Protein AF-A0AAW8WII5-F1 (afdb_monomer_lite)

Structure (mmCIF, N/CA/C/O backbone):
data_AF-A0AAW8WII5-F1
#
_entry.id   AF-A0AAW8WII5-F1
#
loop_
_atom_site.group_PDB
_atom_site.id
_atom_site.type_symbol
_atom_site.label_atom_id
_atom_site.label_alt_id
_atom_site.label_comp_id
_atom_site.label_asym_id
_atom_site.label_entity_id
_atom_site.label_seq_id
_atom_site.pdbx_PDB_ins_code
_atom_site.Cartn_x
_atom_site.Cartn_y
_atom_site.Cartn_z
_atom_site.occupancy
_atom_site.B_iso_or_equiv
_atom_site.auth_seq_id
_atom_site.auth_comp_id
_atom_site.auth_asym_id
_atom_site.auth_atom_id
_atom_site.pdbx_PDB_model_num
ATOM 1 N N . MET A 1 1 ? 14.719 -22.347 -4.354 1.00 48.19 1 MET A N 1
ATOM 2 C CA . MET A 1 1 ? 13.285 -22.643 -4.121 1.00 48.19 1 MET A CA 1
ATOM 3 C C . MET A 1 1 ? 12.429 -22.361 -5.351 1.00 48.19 1 MET A C 1
ATOM 5 O O . MET A 1 1 ? 11.847 -23.306 -5.859 1.00 48.19 1 MET A O 1
ATOM 9 N N . ALA A 1 2 ? 12.403 -21.138 -5.900 1.00 42.69 2 ALA A N 1
ATOM 10 C CA . ALA A 1 2 ? 11.684 -20.849 -7.155 1.00 42.69 2 ALA A CA 1
ATOM 11 C C . ALA A 1 2 ? 12.138 -21.742 -8.331 1.00 42.69 2 ALA A C 1
ATOM 13 O O . ALA A 1 2 ? 11.317 -22.295 -9.052 1.00 42.69 2 ALA A O 1
ATOM 14 N N . THR A 1 3 ? 13.443 -21.993 -8.437 1.00 47.06 3 THR A N 1
ATOM 15 C CA . THR A 1 3 ? 14.037 -22.915 -9.419 1.00 47.06 3 THR A CA 1
ATOM 16 C C . THR A 1 3 ? 13.581 -24.369 -9.256 1.00 47.06 3 THR A C 1
ATOM 18 O O . THR A 1 3 ? 13.428 -25.072 -10.246 1.00 47.06 3 THR A O 1
ATOM 21 N N . LEU A 1 4 ? 13.301 -24.818 -8.026 1.00 52.53 4 LEU A N 1
ATOM 22 C CA . LEU A 1 4 ? 12.811 -26.172 -7.745 1.00 52.53 4 LEU A CA 1
ATOM 23 C C . LEU A 1 4 ? 11.346 -26.332 -8.176 1.00 52.53 4 LEU A C 1
ATOM 25 O O . LEU A 1 4 ? 10.985 -27.356 -8.743 1.00 52.53 4 LEU A O 1
ATOM 29 N N . LEU A 1 5 ? 10.516 -25.305 -7.966 1.00 57.72 5 LEU A N 1
ATOM 30 C CA . LEU A 1 5 ? 9.130 -25.283 -8.446 1.00 57.72 5 LEU A CA 1
ATOM 31 C C . LEU A 1 5 ? 9.061 -25.238 -9.979 1.00 57.72 5 LEU A C 1
ATOM 33 O O . LEU A 1 5 ? 8.246 -25.935 -10.581 1.00 57.72 5 LEU A O 1
ATOM 37 N N . VAL A 1 6 ? 9.954 -24.476 -10.617 1.00 60.38 6 VAL A N 1
ATOM 38 C CA . VAL A 1 6 ? 10.092 -24.448 -12.082 1.00 60.38 6 VAL A CA 1
ATOM 39 C C . VAL A 1 6 ? 10.564 -25.803 -12.617 1.00 60.38 6 VAL A C 1
ATOM 41 O O . VAL A 1 6 ? 10.016 -26.287 -13.604 1.00 60.38 6 VAL A O 1
ATOM 44 N N . PHE A 1 7 ? 11.498 -26.464 -11.932 1.00 60.91 7 PHE A N 1
ATOM 45 C CA . PHE A 1 7 ? 11.952 -27.808 -12.288 1.00 60.91 7 PHE A CA 1
ATOM 46 C C . PHE A 1 7 ? 10.833 -28.856 -12.149 1.00 60.91 7 PHE A C 1
ATOM 48 O O . PHE A 1 7 ? 10.597 -29.628 -13.075 1.00 60.91 7 PHE A O 1
ATOM 55 N N . LEU A 1 8 ? 10.069 -28.829 -11.048 1.00 56.34 8 LEU A N 1
ATOM 56 C CA . LEU A 1 8 ? 8.905 -29.706 -10.835 1.00 56.34 8 LEU A CA 1
ATOM 57 C C . LEU A 1 8 ? 7.805 -29.486 -11.889 1.00 56.34 8 LEU A C 1
ATOM 59 O O . LEU A 1 8 ? 7.204 -30.447 -12.369 1.00 56.34 8 LEU A O 1
ATOM 63 N N . ARG A 1 9 ? 7.582 -28.233 -12.307 1.00 61.31 9 ARG A N 1
ATOM 64 C CA . ARG A 1 9 ? 6.706 -27.885 -13.438 1.00 61.31 9 ARG A CA 1
ATOM 65 C C . ARG A 1 9 ? 7.199 -28.518 -14.744 1.00 61.31 9 ARG A C 1
ATOM 67 O O . ARG A 1 9 ? 6.394 -29.068 -15.491 1.00 61.31 9 ARG A O 1
ATOM 74 N N . GLN A 1 10 ? 8.496 -28.423 -15.033 1.00 59.28 10 GLN A N 1
ATOM 75 C CA . GLN A 1 10 ? 9.089 -28.887 -16.293 1.00 59.28 10 GLN A CA 1
ATOM 76 C C . GLN A 1 10 ? 9.097 -30.417 -16.400 1.00 59.28 10 GLN A C 1
ATOM 78 O O . GLN A 1 10 ? 8.834 -30.961 -17.474 1.00 59.28 10 GLN A O 1
ATOM 83 N N . GLU A 1 11 ? 9.311 -31.100 -15.277 1.00 58.44 11 GLU A N 1
ATOM 84 C CA . GLU A 1 11 ? 9.277 -32.561 -15.201 1.00 58.44 11 GLU A CA 1
ATOM 85 C C . GLU A 1 11 ? 7.845 -33.109 -15.294 1.00 58.44 11 GLU A C 1
ATOM 87 O O . GLU A 1 11 ? 7.610 -34.116 -15.960 1.00 58.44 11 GLU A O 1
ATOM 92 N N . SER A 1 12 ? 6.863 -32.388 -14.736 1.00 55.03 12 SER A N 1
ATOM 93 C CA . SER A 1 12 ? 5.435 -32.676 -14.933 1.00 55.03 12 SER A CA 1
ATOM 94 C C . SER A 1 12 ? 5.018 -32.537 -16.406 1.00 55.03 12 SER A C 1
ATOM 96 O O . SER A 1 12 ? 4.333 -33.406 -16.939 1.00 55.03 12 SER A O 1
ATOM 98 N N . PHE A 1 13 ? 5.515 -31.509 -17.109 1.00 53.28 13 PHE A N 1
ATOM 99 C CA . PHE A 1 13 ? 5.221 -31.270 -18.533 1.00 53.28 13 PHE A CA 1
ATOM 100 C C . PHE A 1 13 ? 5.877 -32.294 -19.482 1.00 53.28 13 PHE A C 1
ATOM 102 O O . PHE A 1 13 ? 5.379 -32.532 -20.579 1.00 53.28 13 PHE A O 1
ATOM 109 N N . ARG A 1 14 ? 6.999 -32.903 -19.071 1.00 56.38 14 ARG A N 1
ATOM 110 C CA . ARG A 1 14 ? 7.708 -33.965 -19.816 1.00 56.38 14 ARG A CA 1
ATOM 111 C C . ARG A 1 14 ? 7.223 -35.379 -19.495 1.00 56.38 14 ARG A C 1
ATOM 113 O O . ARG A 1 14 ? 7.649 -36.331 -20.155 1.00 56.38 14 ARG A O 1
ATOM 120 N N . SER A 1 15 ? 6.382 -35.537 -18.480 1.00 49.53 15 SER A N 1
ATOM 121 C CA . SER A 1 15 ? 5.953 -36.842 -17.998 1.00 49.53 15 SER A CA 1
ATOM 122 C C . SER A 1 15 ? 4.950 -37.491 -18.955 1.00 49.53 15 SER A C 1
ATOM 124 O O . SER A 1 15 ? 3.934 -36.902 -19.312 1.00 49.53 15 SER A O 1
ATOM 126 N N . LYS A 1 16 ? 5.213 -38.746 -19.347 1.00 48.69 16 LYS A N 1
ATOM 127 C CA . LYS A 1 16 ? 4.350 -39.559 -20.231 1.00 48.69 16 LYS A CA 1
ATOM 128 C C . LYS A 1 16 ? 2.989 -39.922 -19.619 1.00 48.69 16 LYS A C 1
ATOM 130 O O . LYS A 1 16 ? 2.167 -40.530 -20.301 1.00 48.69 16 LYS A O 1
ATOM 135 N N . TYR A 1 17 ? 2.731 -39.553 -18.366 1.00 50.84 17 TYR A N 1
ATOM 136 C CA . TYR A 1 17 ? 1.409 -39.654 -17.760 1.00 50.84 17 TYR A CA 1
ATOM 137 C C . TYR A 1 17 ? 0.557 -38.465 -18.206 1.00 50.84 17 TYR A C 1
ATOM 139 O O . TYR A 1 17 ? 0.247 -37.569 -17.424 1.00 50.84 17 TYR A O 1
ATOM 147 N N . HIS A 1 18 ? 0.137 -38.478 -19.475 1.00 47.25 18 HIS A N 1
ATOM 148 C CA . HIS A 1 18 ? -1.118 -37.826 -19.815 1.00 47.25 18 HIS A CA 1
ATOM 149 C C . HIS A 1 18 ? -2.161 -38.434 -18.877 1.00 47.25 18 HIS A C 1
ATOM 151 O O . HIS A 1 18 ? -2.488 -39.616 -18.998 1.00 47.25 18 HIS A O 1
ATOM 157 N N . LEU A 1 19 ? -2.639 -37.648 -17.910 1.00 47.34 19 LEU A N 1
ATOM 158 C CA . LEU A 1 19 ? -3.883 -37.914 -17.199 1.00 47.34 19 LEU A CA 1
ATOM 159 C C . LEU A 1 19 ? -4.994 -37.880 -18.251 1.00 47.34 19 LEU A C 1
ATOM 161 O O . LEU A 1 19 ? -5.647 -36.872 -18.507 1.00 47.34 19 LEU A O 1
ATOM 165 N N . SER A 1 20 ? -5.106 -39.006 -18.944 1.00 51.06 20 SER A N 1
ATOM 166 C CA . SER A 1 20 ? -6.122 -39.330 -19.917 1.00 51.06 20 SER A CA 1
ATOM 167 C C . SER A 1 20 ? -7.424 -39.497 -19.148 1.00 51.06 20 SER A C 1
ATOM 169 O O . SER A 1 20 ? -7.682 -40.566 -18.606 1.00 51.06 20 SER A O 1
ATOM 171 N N . ALA A 1 21 ? -8.164 -38.397 -19.004 1.00 44.16 21 ALA A N 1
ATOM 172 C CA . ALA A 1 21 ? -9.624 -38.328 -18.921 1.00 44.16 21 ALA A CA 1
ATOM 173 C C . ALA A 1 21 ? -10.048 -36.913 -18.487 1.00 44.16 21 ALA A C 1
ATOM 175 O O . ALA A 1 21 ? -9.963 -36.557 -17.317 1.00 44.16 21 ALA A O 1
ATOM 176 N N . GLY A 1 22 ? -10.535 -36.111 -19.436 1.00 48.69 22 GLY A N 1
ATOM 177 C CA . GLY A 1 22 ? -11.602 -35.124 -19.204 1.00 48.69 22 GLY A CA 1
ATOM 178 C C . GLY A 1 22 ? -11.368 -33.938 -18.260 1.00 48.69 22 GLY A C 1
ATOM 179 O O . GLY A 1 22 ? -12.303 -33.170 -18.063 1.00 48.69 22 GLY A O 1
ATOM 180 N N . VAL A 1 23 ? -10.181 -33.747 -17.684 1.00 51.62 23 VAL A N 1
ATOM 181 C CA . VAL A 1 23 ? -9.922 -32.646 -16.746 1.00 51.62 23 VAL A CA 1
ATOM 182 C C . VAL A 1 23 ? -8.592 -31.984 -17.104 1.00 51.62 23 VAL A C 1
ATOM 184 O O . VAL A 1 23 ? -7.542 -32.335 -16.580 1.00 51.62 23 VAL A O 1
ATOM 187 N N . ALA A 1 24 ? -8.638 -30.978 -17.979 1.00 50.91 24 ALA A N 1
ATOM 188 C CA . ALA A 1 24 ? -7.518 -30.069 -18.266 1.00 50.91 24 ALA A CA 1
ATOM 189 C C . ALA A 1 24 ? -7.132 -29.164 -17.063 1.00 50.91 24 ALA A C 1
ATOM 191 O O . ALA A 1 24 ? -6.256 -28.313 -17.160 1.00 50.91 24 ALA A O 1
ATOM 192 N N . MET A 1 25 ? -7.759 -29.373 -15.901 1.00 54.00 25 MET A N 1
ATOM 193 C CA . MET A 1 25 ? -7.750 -28.472 -14.746 1.00 54.00 25 MET A CA 1
ATOM 194 C C . MET A 1 25 ? -6.546 -28.573 -13.772 1.00 54.00 25 MET A C 1
ATOM 196 O O . MET A 1 25 ? -6.370 -27.623 -13.013 1.00 54.00 25 MET A O 1
ATOM 200 N N . PRO A 1 26 ? -5.691 -29.625 -13.699 1.00 62.97 26 PRO A N 1
ATOM 201 C CA . PRO A 1 26 ? -4.627 -29.650 -12.681 1.00 62.97 26 PRO A CA 1
ATOM 202 C C . PRO A 1 26 ? -3.521 -28.625 -12.941 1.00 62.97 26 PRO A C 1
ATOM 204 O O . PRO A 1 26 ? -2.994 -28.013 -12.016 1.00 62.97 26 PRO A O 1
ATOM 207 N N . VAL A 1 27 ? -3.160 -28.436 -14.210 1.00 61.22 27 VAL A N 1
ATOM 208 C CA . VAL A 1 27 ? -2.021 -27.596 -14.590 1.00 61.22 27 VAL A CA 1
ATOM 209 C C . VAL A 1 27 ? -2.391 -26.117 -14.486 1.00 61.22 27 VAL A C 1
ATOM 211 O O . VAL A 1 27 ? -1.640 -25.346 -13.895 1.00 61.22 27 VAL A O 1
ATOM 214 N N . GLU A 1 28 ? -3.571 -25.727 -14.969 1.00 61.94 28 GLU A N 1
ATOM 215 C CA . GLU A 1 28 ? -4.079 -24.347 -14.905 1.00 61.94 28 GLU A CA 1
ATOM 216 C C . GLU A 1 28 ? -4.221 -23.845 -13.461 1.00 61.94 28 GLU A C 1
ATOM 218 O O . GLU A 1 28 ? -3.824 -22.721 -13.145 1.00 61.94 28 GLU A O 1
ATOM 223 N N . VAL A 1 29 ? -4.694 -24.708 -12.555 1.00 71.50 29 VAL A N 1
ATOM 224 C CA . VAL A 1 29 ? -4.785 -24.398 -11.121 1.00 71.50 29 VAL A CA 1
ATOM 225 C C . VAL A 1 29 ? -3.399 -24.174 -10.520 1.00 71.50 29 VAL A C 1
ATOM 227 O O . VAL A 1 29 ? -3.207 -23.223 -9.764 1.00 71.50 29 VAL A O 1
ATOM 230 N N . ILE A 1 30 ? -2.404 -24.986 -10.889 1.00 72.56 30 ILE A N 1
ATOM 231 C CA . ILE A 1 30 ? -1.017 -24.774 -10.450 1.00 72.56 30 ILE A CA 1
ATOM 232 C C . ILE A 1 30 ? -0.489 -23.428 -10.965 1.00 72.56 30 ILE A C 1
ATOM 234 O O . ILE A 1 30 ? 0.140 -22.700 -10.197 1.00 72.56 30 ILE A O 1
ATOM 238 N N . PHE A 1 31 ? -0.772 -23.048 -12.216 1.00 68.81 31 PHE A N 1
ATOM 239 C CA . PHE A 1 31 ? -0.371 -21.741 -12.757 1.00 68.81 31 PHE A CA 1
ATOM 240 C C . PHE A 1 31 ? -0.989 -20.569 -11.988 1.00 68.81 31 PHE A C 1
ATOM 242 O O . PHE A 1 31 ? -0.280 -19.611 -11.684 1.00 68.81 31 PHE A O 1
ATOM 249 N N . PHE A 1 32 ? -2.270 -20.661 -11.625 1.00 77.50 32 PHE A N 1
ATOM 250 C CA . PHE A 1 32 ? -2.947 -19.628 -10.839 1.00 77.50 32 PHE A CA 1
ATOM 251 C C . PHE A 1 32 ? -2.439 -19.561 -9.390 1.00 77.50 32 PHE A C 1
ATOM 253 O O . PHE A 1 32 ? -2.271 -18.476 -8.834 1.00 77.50 32 PHE A O 1
ATOM 260 N N . LEU A 1 33 ? -2.150 -20.712 -8.775 1.00 82.38 33 LEU A N 1
ATOM 261 C CA . LEU A 1 33 ? -1.685 -20.785 -7.387 1.00 82.38 33 LEU A CA 1
ATOM 262 C C . LEU A 1 33 ? -0.202 -20.439 -7.219 1.00 82.38 33 LEU A C 1
ATOM 264 O O . LEU A 1 33 ? 0.193 -19.988 -6.148 1.00 82.38 33 LEU A O 1
ATOM 268 N N . THR A 1 34 ? 0.624 -20.615 -8.252 1.00 83.88 34 THR A N 1
ATOM 269 C CA . THR A 1 34 ? 2.074 -20.350 -8.202 1.00 83.88 34 THR A CA 1
ATOM 270 C C . THR A 1 34 ? 2.429 -18.948 -7.679 1.00 83.88 34 THR A C 1
ATOM 272 O O . THR A 1 34 ? 3.212 -18.876 -6.729 1.00 83.88 34 THR A O 1
ATOM 275 N N . PRO A 1 35 ? 1.879 -17.832 -8.208 1.00 87.19 35 PRO A N 1
ATOM 276 C CA . PRO A 1 35 ? 2.170 -16.503 -7.662 1.00 87.19 35 PRO A CA 1
ATOM 277 C C . PRO A 1 35 ? 1.717 -16.365 -6.201 1.00 87.19 35 PRO A C 1
ATOM 279 O O . PRO A 1 35 ? 2.419 -15.769 -5.392 1.00 87.19 35 PRO A O 1
ATOM 282 N N . LEU A 1 36 ? 0.595 -16.978 -5.827 1.00 86.56 36 LEU A N 1
ATOM 283 C CA . LEU A 1 36 ? 0.059 -16.923 -4.466 1.00 86.56 36 LEU A CA 1
ATOM 284 C C . LEU A 1 36 ? 0.964 -17.665 -3.463 1.00 86.56 36 LEU A C 1
ATOM 286 O O . LEU A 1 36 ? 1.235 -17.174 -2.371 1.00 86.56 36 LEU A O 1
ATOM 290 N N . ILE A 1 37 ? 1.494 -18.824 -3.861 1.00 88.19 37 ILE A N 1
ATOM 291 C CA . ILE A 1 37 ? 2.445 -19.612 -3.063 1.00 88.19 37 ILE A CA 1
ATOM 292 C C . ILE A 1 37 ? 3.767 -18.855 -2.894 1.00 88.19 37 ILE A C 1
ATOM 294 O O . ILE A 1 37 ? 4.299 -18.786 -1.788 1.00 88.19 37 ILE A O 1
ATOM 298 N N . ILE A 1 38 ? 4.297 -18.275 -3.977 1.00 88.31 38 ILE A N 1
ATOM 299 C CA . ILE A 1 38 ? 5.543 -17.494 -3.933 1.00 88.31 38 ILE A CA 1
ATOM 300 C C . ILE A 1 38 ? 5.385 -16.284 -3.012 1.00 88.31 38 ILE A C 1
ATOM 302 O O . ILE A 1 38 ? 6.293 -16.000 -2.234 1.00 88.31 38 ILE A O 1
ATOM 306 N N . TYR A 1 39 ? 4.232 -15.615 -3.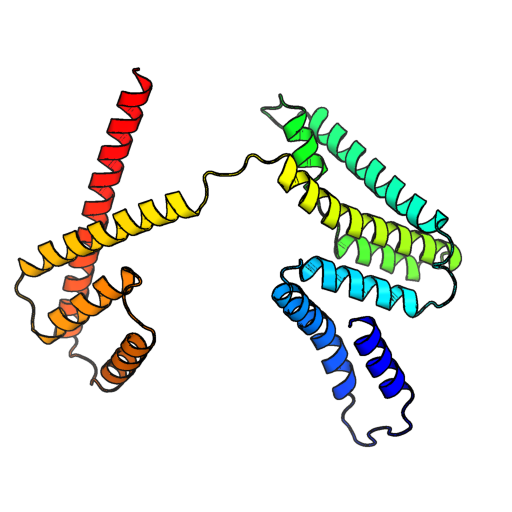068 1.00 88.62 39 TYR A N 1
ATOM 307 C CA . TYR A 1 39 ? 3.903 -14.504 -2.185 1.00 88.62 39 TYR A CA 1
ATOM 308 C C . TYR A 1 39 ? 3.968 -14.911 -0.708 1.00 88.62 39 TYR A C 1
ATOM 310 O O . TYR A 1 39 ? 4.742 -14.328 0.048 1.00 88.62 39 TYR A O 1
ATOM 318 N N . PHE A 1 40 ? 3.216 -15.944 -0.310 1.00 88.94 40 PHE A N 1
ATOM 319 C CA . PHE A 1 40 ? 3.155 -16.374 1.091 1.00 88.94 40 PHE A CA 1
ATOM 320 C C . PHE A 1 40 ? 4.504 -16.873 1.614 1.00 88.94 40 PHE A C 1
ATOM 322 O O . PHE A 1 40 ? 4.894 -16.540 2.729 1.00 88.94 40 PHE A O 1
ATOM 329 N N . LEU A 1 41 ? 5.252 -17.627 0.803 1.00 89.50 41 LEU A N 1
ATOM 330 C CA . LEU A 1 41 ? 6.589 -18.082 1.189 1.00 89.50 41 LEU A CA 1
ATOM 331 C C . LEU A 1 41 ? 7.568 -16.920 1.368 1.00 89.50 41 LEU A C 1
ATOM 333 O O . LEU A 1 41 ? 8.422 -16.980 2.247 1.00 89.50 41 LEU A O 1
ATOM 337 N N . ALA A 1 42 ? 7.468 -15.887 0.531 1.00 90.62 42 ALA A N 1
ATOM 338 C CA . ALA A 1 42 ? 8.302 -14.698 0.641 1.00 90.62 42 ALA A CA 1
ATOM 339 C C . ALA A 1 42 ? 7.968 -13.873 1.895 1.00 90.62 42 ALA A C 1
ATOM 341 O O . ALA A 1 42 ? 8.885 -13.380 2.550 1.00 90.62 42 ALA A O 1
ATOM 342 N N . GLU A 1 43 ? 6.690 -13.770 2.266 1.00 87.81 43 GLU A N 1
ATOM 343 C CA . GLU A 1 43 ? 6.292 -13.117 3.519 1.00 87.81 43 GLU A CA 1
ATOM 344 C C . GLU A 1 43 ? 6.781 -13.874 4.760 1.00 87.81 43 GLU A C 1
ATOM 346 O O . GLU A 1 43 ? 7.255 -13.238 5.700 1.00 87.81 43 GLU A O 1
ATOM 351 N N . GLU A 1 44 ? 6.746 -15.212 4.744 1.00 88.25 44 GLU A N 1
ATOM 352 C CA . GLU A 1 44 ? 7.235 -16.049 5.853 1.00 88.25 44 GLU A CA 1
ATOM 353 C C . GLU A 1 44 ? 8.738 -15.842 6.118 1.00 88.25 44 GLU A C 1
ATOM 355 O O . GLU A 1 44 ? 9.191 -15.877 7.258 1.00 88.25 44 GLU A O 1
ATOM 360 N N . ILE A 1 45 ? 9.523 -15.563 5.071 1.00 89.81 45 ILE A N 1
ATOM 361 C CA . ILE A 1 45 ? 10.952 -15.217 5.191 1.00 89.81 45 ILE A CA 1
ATOM 362 C C . ILE A 1 45 ? 11.198 -13.710 5.395 1.00 89.81 45 ILE A C 1
ATOM 364 O O . ILE A 1 45 ? 12.339 -13.260 5.282 1.00 89.81 45 ILE A O 1
ATOM 368 N N . HIS A 1 46 ? 10.153 -12.926 5.686 1.00 86.19 46 HIS A N 1
ATOM 369 C CA . HIS A 1 46 ? 10.194 -11.471 5.884 1.00 86.19 46 HIS A CA 1
ATOM 370 C C . HIS A 1 46 ? 10.739 -10.665 4.686 1.00 86.19 46 HIS A C 1
ATOM 372 O O . HIS A 1 46 ? 11.337 -9.600 4.855 1.00 86.19 46 HIS A O 1
ATOM 378 N N . VAL A 1 47 ? 10.516 -11.147 3.460 1.00 88.31 47 VAL A N 1
ATOM 379 C CA . VAL A 1 47 ? 10.852 -10.446 2.208 1.00 88.31 47 VAL A CA 1
ATOM 380 C C . VAL A 1 47 ? 9.564 -9.963 1.529 1.00 88.31 47 VAL A C 1
ATOM 382 O O . VAL A 1 47 ? 8.477 -10.480 1.768 1.00 88.31 47 VAL A O 1
ATOM 385 N N . SER A 1 48 ? 9.654 -8.951 0.661 1.00 83.56 48 SER A N 1
ATOM 386 C CA . SER A 1 48 ? 8.492 -8.469 -0.095 1.00 83.56 48 SER A CA 1
ATOM 387 C C . SER A 1 48 ? 7.937 -9.552 -1.032 1.00 83.56 48 SER A C 1
ATOM 389 O O . SER A 1 48 ? 8.534 -9.857 -2.070 1.00 83.56 48 SER A O 1
ATOM 391 N N . GLY A 1 49 ? 6.757 -10.088 -0.698 1.00 84.44 49 GLY A N 1
ATOM 392 C CA . GLY A 1 49 ? 6.056 -11.075 -1.521 1.00 84.44 49 GLY A CA 1
ATOM 393 C C . GLY A 1 49 ? 5.694 -10.562 -2.911 1.00 84.44 49 GLY A C 1
ATOM 394 O O . GLY A 1 49 ? 5.813 -11.297 -3.887 1.00 84.44 49 GLY A O 1
ATOM 395 N N . ILE A 1 50 ? 5.356 -9.277 -3.041 1.00 82.81 50 ILE A N 1
ATOM 396 C CA . ILE A 1 50 ? 5.042 -8.657 -4.338 1.00 82.81 50 ILE A CA 1
ATOM 397 C C . ILE A 1 50 ? 6.279 -8.655 -5.246 1.00 82.81 50 ILE A C 1
ATOM 399 O O . ILE A 1 50 ? 6.19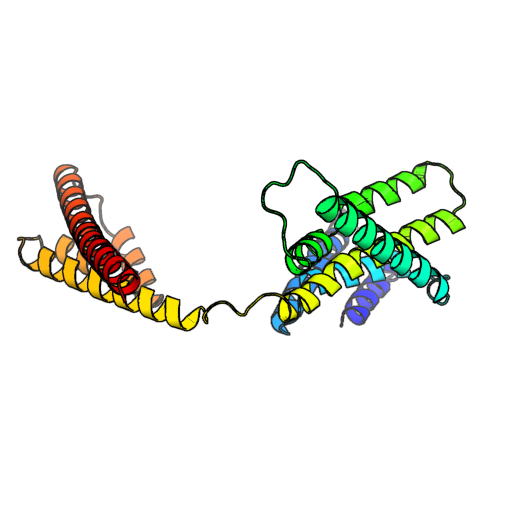2 -9.077 -6.399 1.00 82.81 50 ILE A O 1
ATOM 403 N N . ILE A 1 51 ? 7.445 -8.241 -4.731 1.00 81.81 51 ILE A N 1
ATOM 404 C CA . ILE A 1 51 ? 8.697 -8.247 -5.507 1.00 81.81 51 ILE A CA 1
ATOM 405 C C . ILE A 1 51 ? 9.081 -9.681 -5.880 1.00 81.81 51 ILE A C 1
ATOM 407 O O . ILE A 1 51 ? 9.485 -9.921 -7.016 1.00 81.81 51 ILE A O 1
ATOM 411 N N . ALA A 1 52 ? 8.910 -10.642 -4.967 1.00 85.38 52 ALA A N 1
ATOM 412 C CA . ALA A 1 52 ? 9.198 -12.049 -5.233 1.00 85.38 52 ALA A CA 1
ATOM 413 C C . ALA A 1 52 ? 8.322 -12.626 -6.358 1.00 85.38 52 ALA A C 1
ATOM 415 O O . ALA A 1 52 ? 8.839 -13.293 -7.255 1.00 85.38 52 ALA A O 1
ATOM 416 N N . VAL A 1 53 ? 7.017 -12.336 -6.349 1.00 85.50 53 VAL A N 1
ATOM 417 C CA . VAL A 1 53 ? 6.082 -12.772 -7.400 1.00 85.50 53 VAL A CA 1
ATOM 418 C C . VAL A 1 53 ? 6.411 -12.133 -8.739 1.00 85.50 53 VAL A C 1
ATOM 420 O O . VAL A 1 53 ? 6.470 -12.837 -9.746 1.00 85.50 53 VAL A O 1
ATOM 423 N N . VAL A 1 54 ? 6.654 -10.821 -8.756 1.00 79.25 54 VAL A N 1
ATOM 424 C CA . VAL A 1 54 ? 7.012 -10.100 -9.981 1.00 79.25 54 VAL A CA 1
ATOM 425 C C . VAL A 1 54 ? 8.326 -10.652 -10.531 1.00 79.25 54 VAL A C 1
ATOM 427 O O . VAL A 1 54 ? 8.357 -11.100 -11.670 1.00 79.25 54 VAL A O 1
ATOM 430 N N . ALA A 1 55 ? 9.382 -10.753 -9.721 1.00 79.81 55 ALA A N 1
ATOM 431 C CA . ALA A 1 55 ? 10.658 -11.328 -10.147 1.00 79.81 55 ALA A CA 1
ATOM 432 C C . ALA A 1 55 ? 10.507 -12.761 -10.688 1.00 79.81 55 ALA A C 1
ATOM 434 O O . ALA A 1 55 ? 11.055 -13.076 -11.743 1.00 79.81 55 ALA A O 1
ATOM 435 N N . ALA A 1 56 ? 9.731 -13.616 -10.018 1.00 82.38 56 ALA A N 1
ATOM 436 C CA . ALA A 1 56 ? 9.489 -14.982 -10.473 1.00 82.38 56 ALA A CA 1
ATOM 437 C C . ALA A 1 56 ? 8.704 -15.040 -11.792 1.00 82.38 56 ALA A C 1
ATOM 439 O O . ALA A 1 56 ? 9.079 -15.798 -12.685 1.00 82.38 56 ALA A O 1
ATOM 440 N N . GLY A 1 57 ? 7.652 -14.227 -11.940 1.00 76.12 57 GLY A N 1
ATOM 441 C CA . GLY A 1 57 ? 6.879 -14.130 -13.179 1.00 76.12 57 GLY A CA 1
ATOM 442 C C . GLY A 1 57 ? 7.727 -13.635 -14.351 1.00 76.12 57 GLY A C 1
ATOM 443 O O . GLY A 1 57 ? 7.597 -14.128 -15.468 1.00 76.12 57 GLY A O 1
ATOM 444 N N . LEU A 1 58 ? 8.651 -12.714 -14.093 1.00 69.81 58 LEU A N 1
ATOM 445 C CA . LEU A 1 58 ? 9.563 -12.179 -15.099 1.00 69.81 58 LEU A CA 1
ATOM 446 C C . LEU A 1 58 ? 10.626 -13.198 -15.518 1.00 69.81 58 LEU A C 1
ATOM 448 O O . LEU A 1 58 ? 10.798 -13.437 -16.710 1.00 69.81 58 LEU A O 1
ATOM 452 N N . ILE A 1 59 ? 11.291 -13.847 -14.556 1.00 71.38 59 ILE A N 1
ATOM 453 C CA . ILE A 1 59 ? 12.276 -14.908 -14.830 1.00 71.38 59 ILE A CA 1
ATOM 454 C C . ILE A 1 59 ? 11.629 -16.030 -15.644 1.00 71.38 59 ILE A C 1
ATOM 456 O O . ILE A 1 59 ? 12.208 -16.502 -16.615 1.00 71.38 59 ILE A O 1
ATOM 460 N N . HIS A 1 60 ? 10.402 -16.410 -15.291 1.00 66.94 60 HIS A N 1
ATOM 461 C CA . HIS A 1 60 ? 9.666 -17.479 -15.957 1.00 66.94 60 HIS A CA 1
ATOM 462 C C . HIS A 1 60 ? 9.280 -17.147 -17.403 1.00 66.94 60 HIS A C 1
ATOM 464 O O . HIS A 1 60 ? 9.438 -18.004 -18.275 1.00 66.94 60 HIS A O 1
ATOM 470 N N . ASN A 1 61 ? 8.841 -15.911 -17.671 1.00 62.97 61 ASN A N 1
ATOM 471 C CA . ASN A 1 61 ? 8.551 -15.458 -19.035 1.00 62.97 61 ASN A CA 1
ATOM 472 C C . ASN A 1 61 ? 9.813 -15.452 -19.908 1.00 62.97 61 ASN A C 1
ATOM 474 O O . ASN A 1 61 ? 9.752 -15.832 -21.073 1.00 62.97 61 ASN A O 1
ATOM 478 N N . VAL A 1 62 ? 10.964 -15.078 -19.344 1.00 59.22 62 VAL A N 1
ATOM 479 C CA . VAL A 1 62 ? 12.222 -15.023 -20.101 1.00 59.22 62 VAL A CA 1
ATOM 480 C C . VAL A 1 62 ? 12.878 -16.404 -20.252 1.00 59.22 62 VAL A C 1
ATOM 482 O O . VAL A 1 62 ? 13.500 -16.686 -21.272 1.00 59.22 62 VAL A O 1
ATOM 485 N N . GLU A 1 63 ? 12.714 -17.314 -19.290 1.00 55.97 63 GLU A N 1
ATOM 486 C CA . GLU A 1 63 ? 13.254 -18.682 -19.359 1.00 55.97 63 GLU A CA 1
ATOM 487 C C . GLU A 1 63 ? 12.547 -19.556 -20.414 1.00 55.97 63 GLU A C 1
ATOM 489 O O . GLU A 1 63 ? 13.131 -20.521 -20.918 1.00 55.97 63 GLU A O 1
ATOM 494 N N . PHE A 1 64 ? 11.324 -19.185 -20.815 1.00 54.06 64 PHE A N 1
ATOM 495 C CA . PHE A 1 64 ? 10.644 -19.770 -21.977 1.00 54.06 64 PHE A CA 1
ATOM 496 C C . PHE A 1 64 ? 11.354 -19.447 -23.309 1.00 54.06 64 PHE A C 1
ATOM 498 O O . PHE A 1 64 ? 11.210 -20.193 -24.276 1.00 54.06 64 PHE A O 1
ATOM 505 N N . GLU A 1 65 ? 12.207 -18.417 -23.336 1.00 54.09 65 GLU A N 1
ATOM 506 C CA . GLU A 1 65 ? 12.999 -17.985 -24.492 1.00 54.09 65 GLU A CA 1
ATOM 507 C C . GLU A 1 65 ? 14.502 -18.129 -24.214 1.00 54.09 65 GLU A C 1
ATOM 509 O O . GLU A 1 65 ? 15.247 -17.176 -23.987 1.00 54.09 65 GLU A O 1
ATOM 514 N N . ARG A 1 66 ? 14.956 -19.384 -24.220 1.00 52.72 66 ARG A N 1
ATOM 515 C CA . ARG A 1 66 ? 16.259 -19.880 -23.735 1.00 52.72 66 ARG A CA 1
ATOM 516 C C . ARG A 1 66 ? 17.573 -19.242 -24.245 1.00 52.72 66 ARG A C 1
ATOM 518 O O . ARG A 1 66 ? 18.625 -19.793 -23.932 1.00 52.72 66 ARG A O 1
ATOM 525 N N . SER A 1 67 ? 17.613 -18.127 -24.978 1.00 50.84 67 SER A N 1
ATOM 526 C CA . SER A 1 67 ? 18.850 -17.758 -25.704 1.00 50.84 67 SER A CA 1
ATOM 527 C C . SER A 1 67 ? 19.364 -16.316 -25.662 1.00 50.84 67 SER A C 1
ATOM 529 O O . SER A 1 67 ? 20.347 -16.058 -26.355 1.00 50.84 67 SER A O 1
ATOM 531 N N . ARG A 1 68 ? 18.822 -15.361 -24.886 1.00 53.00 68 ARG A N 1
ATOM 532 C CA . ARG A 1 68 ? 19.338 -13.963 -24.966 1.00 53.00 68 ARG A CA 1
ATOM 533 C C . ARG A 1 68 ? 19.647 -13.233 -23.653 1.00 53.00 68 ARG A C 1
ATOM 535 O O . ARG A 1 68 ? 20.169 -12.124 -23.715 1.00 53.00 68 ARG A O 1
ATOM 542 N N . LEU A 1 69 ? 19.452 -13.858 -22.488 1.00 50.97 69 LEU A N 1
ATOM 543 C CA . LEU A 1 69 ? 19.779 -13.257 -21.179 1.00 50.97 69 LEU A CA 1
ATOM 544 C C . LEU A 1 69 ? 21.276 -13.017 -20.921 1.00 50.97 69 LEU A C 1
ATOM 546 O O . LEU A 1 69 ? 21.623 -12.271 -20.010 1.00 50.97 69 LEU A O 1
ATOM 550 N N . THR A 1 70 ? 22.177 -13.605 -21.708 1.00 52.72 70 THR A N 1
ATOM 551 C CA . THR A 1 70 ? 23.627 -13.469 -21.490 1.00 52.72 70 THR A CA 1
ATOM 552 C C . THR A 1 70 ? 24.168 -12.084 -21.866 1.00 52.72 70 THR A C 1
ATOM 554 O O . THR A 1 70 ? 25.279 -11.728 -21.484 1.00 52.72 70 THR A O 1
ATOM 557 N N . ASN A 1 71 ? 23.394 -11.272 -22.593 1.00 60.88 71 ASN A N 1
ATOM 558 C CA . ASN A 1 71 ? 23.811 -9.928 -22.972 1.00 60.88 71 ASN A CA 1
ATOM 559 C C . ASN A 1 71 ? 23.398 -8.911 -21.904 1.00 60.88 71 ASN A C 1
ATOM 561 O O . ASN A 1 71 ? 22.291 -8.374 -21.936 1.00 60.88 71 ASN A O 1
ATOM 565 N N . ALA A 1 72 ? 24.333 -8.577 -21.008 1.00 65.19 72 ALA A N 1
ATOM 566 C CA . ALA A 1 72 ? 24.193 -7.486 -20.034 1.00 65.19 72 ALA A CA 1
ATOM 567 C C . ALA A 1 72 ? 23.750 -6.150 -20.679 1.00 65.19 72 ALA A C 1
ATOM 569 O O . ALA A 1 72 ? 23.080 -5.336 -20.045 1.00 65.19 72 ALA A O 1
ATOM 570 N N . PHE A 1 73 ? 24.051 -5.961 -21.969 1.00 67.06 73 PHE A N 1
ATOM 571 C CA . PHE A 1 73 ? 23.605 -4.829 -22.785 1.00 67.06 73 PHE A CA 1
ATOM 572 C C . PHE A 1 73 ? 22.081 -4.642 -22.852 1.00 67.06 73 PHE A C 1
ATOM 574 O O . PHE A 1 73 ? 21.615 -3.522 -23.043 1.00 67.06 73 PHE A O 1
ATOM 581 N N . ILE A 1 74 ? 21.282 -5.697 -22.686 1.00 70.62 74 ILE A N 1
ATOM 582 C CA . ILE A 1 74 ? 19.819 -5.585 -22.763 1.00 70.62 74 ILE A CA 1
ATOM 583 C C . ILE A 1 74 ? 19.272 -4.884 -21.507 1.00 70.62 74 ILE A C 1
ATOM 585 O O . ILE A 1 74 ? 18.424 -4.001 -21.613 1.00 70.62 74 ILE A O 1
ATOM 589 N N . PHE A 1 75 ? 19.836 -5.176 -20.331 1.00 78.81 75 PHE A N 1
ATOM 590 C CA . PHE A 1 75 ? 19.469 -4.507 -19.075 1.00 78.81 75 PHE A CA 1
ATOM 591 C C . PHE A 1 75 ? 19.852 -3.023 -19.063 1.00 78.81 75 PHE A C 1
ATOM 593 O O . PHE A 1 75 ? 19.166 -2.208 -18.447 1.00 78.81 75 PHE A O 1
ATOM 600 N N . TYR A 1 76 ? 20.915 -2.652 -19.782 1.00 86.19 76 TYR A N 1
ATOM 601 C CA . TYR A 1 76 ? 21.359 -1.263 -19.892 1.00 86.19 76 TYR A CA 1
ATOM 602 C C . TYR A 1 76 ? 20.274 -0.345 -20.478 1.00 86.19 76 TYR A C 1
ATOM 604 O O . TYR A 1 76 ? 20.039 0.742 -19.950 1.00 86.19 76 TYR A O 1
ATOM 612 N N . ASN A 1 77 ? 19.548 -0.805 -21.503 1.00 85.69 77 ASN A N 1
ATOM 613 C CA . ASN A 1 77 ? 18.449 -0.041 -22.101 1.00 85.69 77 ASN A CA 1
ATOM 614 C C . ASN A 1 77 ? 17.308 0.203 -21.101 1.00 85.69 77 ASN A C 1
ATOM 616 O O . ASN A 1 77 ? 16.811 1.322 -20.992 1.00 85.69 77 ASN A O 1
ATOM 620 N N . GLY A 1 78 ? 16.947 -0.807 -20.305 1.00 87.50 78 GLY A N 1
ATOM 621 C CA . GLY A 1 78 ? 15.944 -0.661 -19.249 1.00 87.50 78 GLY A CA 1
ATOM 622 C C . GLY A 1 78 ? 16.353 0.310 -18.137 1.00 87.50 78 GLY A C 1
ATOM 623 O O . GLY A 1 78 ? 15.530 1.098 -17.670 1.00 87.50 78 GLY A O 1
ATOM 624 N N . ILE A 1 79 ? 17.637 0.319 -17.758 1.00 90.62 79 ILE A N 1
ATOM 625 C CA . ILE A 1 79 ? 18.180 1.294 -16.797 1.00 90.62 79 ILE A CA 1
ATOM 626 C C . ILE A 1 79 ? 18.090 2.716 -17.362 1.00 90.62 79 ILE A C 1
ATOM 628 O O . ILE A 1 79 ? 17.661 3.627 -16.651 1.00 90.62 79 ILE A O 1
ATOM 632 N N . ILE A 1 80 ? 18.452 2.918 -18.634 1.00 92.06 80 ILE A N 1
ATOM 633 C CA . ILE A 1 80 ? 18.329 4.231 -19.284 1.00 92.06 80 ILE A CA 1
ATOM 634 C C . ILE A 1 80 ? 16.873 4.690 -19.298 1.00 92.06 80 ILE A C 1
ATOM 636 O O . ILE A 1 80 ? 16.601 5.830 -18.925 1.00 92.06 80 ILE A O 1
ATOM 640 N N . LEU A 1 81 ? 15.938 3.819 -19.687 1.00 90.38 81 LEU A N 1
ATOM 641 C CA . LEU A 1 81 ? 14.509 4.144 -19.694 1.00 90.38 81 LEU A CA 1
ATOM 642 C C . LEU A 1 81 ? 14.016 4.551 -18.301 1.00 90.38 81 LEU A C 1
ATOM 644 O O . LEU A 1 81 ? 13.296 5.543 -18.176 1.00 90.38 81 LEU A O 1
ATOM 648 N N . TYR A 1 82 ? 14.447 3.840 -17.255 1.00 92.19 82 TYR A N 1
ATOM 649 C CA . TYR A 1 82 ? 14.130 4.189 -15.869 1.00 92.19 82 TYR A CA 1
ATOM 650 C C . TYR A 1 82 ? 14.644 5.580 -15.491 1.00 92.19 82 TYR A C 1
ATOM 652 O O . TYR A 1 82 ? 13.874 6.413 -15.009 1.00 92.19 82 TYR A O 1
ATOM 660 N N . LEU A 1 83 ? 15.921 5.865 -15.759 1.00 93.56 83 LEU A N 1
ATOM 661 C CA . LEU A 1 83 ? 16.519 7.165 -15.452 1.00 93.56 83 LEU A CA 1
ATOM 662 C C . LEU A 1 83 ? 15.882 8.299 -16.262 1.00 93.56 83 LEU A C 1
ATOM 664 O O . LEU A 1 83 ? 15.610 9.364 -15.710 1.00 93.56 83 LEU A O 1
ATOM 668 N N . ALA A 1 84 ? 15.595 8.074 -17.544 1.00 93.44 84 ALA A N 1
ATOM 669 C CA . ALA A 1 84 ? 14.925 9.048 -18.398 1.00 93.44 84 ALA A CA 1
ATOM 670 C C . ALA A 1 84 ? 13.519 9.375 -17.874 1.00 93.44 84 ALA A C 1
ATOM 672 O O . ALA A 1 84 ? 13.173 10.548 -17.740 1.00 93.44 84 ALA A O 1
ATOM 673 N N . ASN A 1 85 ? 12.731 8.360 -17.506 1.00 91.31 85 ASN A N 1
ATOM 674 C CA . ASN A 1 85 ? 11.402 8.554 -16.926 1.00 91.31 85 ASN A CA 1
ATOM 675 C C . ASN A 1 85 ? 11.473 9.320 -15.594 1.00 91.31 85 ASN A C 1
ATOM 677 O O . ASN A 1 85 ? 10.722 10.276 -15.382 1.00 91.31 85 ASN A O 1
ATOM 681 N N . LEU A 1 86 ? 12.430 8.961 -14.732 1.00 91.69 86 LEU A N 1
ATOM 682 C CA . LEU A 1 86 ? 12.669 9.634 -13.457 1.00 91.69 86 LEU A CA 1
ATOM 683 C C . LEU A 1 86 ? 13.014 11.118 -13.653 1.00 91.69 86 LEU A C 1
ATOM 685 O O . LEU A 1 86 ? 12.456 11.976 -12.966 1.00 91.69 86 LEU A O 1
ATOM 689 N N . LEU A 1 87 ? 13.891 11.426 -14.615 1.00 92.06 87 LEU A N 1
ATOM 690 C CA . LEU A 1 87 ? 14.260 12.797 -14.968 1.00 92.06 87 LEU A CA 1
ATOM 691 C C . LEU A 1 87 ? 13.066 13.574 -15.518 1.00 92.06 87 LEU A C 1
ATOM 693 O O . LEU A 1 87 ? 12.796 14.677 -15.044 1.00 92.06 87 LEU A O 1
ATOM 697 N N . ILE A 1 88 ? 12.316 12.999 -16.464 1.00 91.94 88 ILE A N 1
ATOM 698 C CA . ILE A 1 88 ? 11.111 13.626 -17.026 1.00 91.94 88 ILE A CA 1
ATOM 699 C C . ILE A 1 88 ? 10.128 13.968 -15.906 1.00 91.94 88 ILE A C 1
ATOM 701 O O . ILE A 1 88 ? 9.615 15.084 -15.858 1.00 91.94 88 ILE A O 1
ATOM 705 N N . ARG A 1 89 ? 9.903 13.052 -14.960 1.00 90.12 89 ARG A N 1
ATOM 706 C CA . ARG A 1 89 ? 8.997 13.278 -13.825 1.00 90.12 89 ARG A CA 1
ATOM 707 C C . ARG A 1 89 ? 9.513 14.317 -12.841 1.00 90.12 89 ARG A C 1
ATOM 709 O O . ARG A 1 89 ? 8.730 15.139 -12.364 1.00 90.12 89 ARG A O 1
ATOM 716 N N . TYR A 1 90 ? 10.813 14.312 -12.565 1.00 89.62 90 TYR A N 1
ATOM 717 C CA . TYR A 1 90 ? 11.454 15.327 -11.734 1.00 89.62 90 TYR A CA 1
ATOM 718 C C . TYR A 1 90 ? 11.298 16.722 -12.353 1.00 89.62 90 TYR A C 1
ATOM 720 O O . TYR A 1 90 ? 10.856 17.660 -11.686 1.00 89.62 90 TYR A O 1
ATOM 728 N N . PHE A 1 91 ? 11.582 16.854 -13.652 1.00 89.06 91 PHE A N 1
ATOM 729 C CA . PHE A 1 91 ? 11.417 18.108 -14.382 1.00 89.06 91 PHE A CA 1
ATOM 730 C C . PHE A 1 91 ? 9.951 18.515 -14.517 1.00 89.06 91 PHE A C 1
ATOM 732 O O . PHE A 1 91 ? 9.641 19.694 -14.359 1.00 89.06 91 PHE A O 1
ATOM 739 N N . TYR A 1 92 ? 9.039 17.565 -14.723 1.00 87.69 92 TYR A N 1
ATOM 740 C CA . TYR A 1 92 ? 7.602 17.828 -14.734 1.00 87.69 92 TYR A CA 1
ATOM 741 C C . TYR A 1 92 ? 7.147 18.444 -13.407 1.00 87.69 92 TYR A C 1
ATOM 743 O O . TYR A 1 92 ? 6.530 19.509 -13.405 1.00 87.69 92 TYR A O 1
ATOM 751 N N . TYR A 1 93 ? 7.523 17.857 -12.266 1.00 84.50 93 TYR A N 1
ATOM 752 C CA . TYR A 1 93 ? 7.211 18.442 -10.959 1.00 84.50 93 TYR A CA 1
ATOM 753 C C . TYR A 1 93 ? 7.895 19.795 -10.759 1.00 84.50 93 TYR A C 1
ATOM 755 O O . TYR A 1 93 ? 7.273 20.732 -10.264 1.00 84.50 93 TYR A O 1
ATOM 763 N N . ARG A 1 94 ? 9.153 19.952 -11.191 1.00 82.00 94 ARG A N 1
ATOM 764 C CA . ARG A 1 94 ? 9.898 21.213 -11.068 1.00 82.00 94 ARG A CA 1
ATOM 765 C C . ARG A 1 94 ? 9.262 22.346 -11.876 1.00 82.00 94 ARG A C 1
ATOM 767 O O . ARG A 1 94 ? 9.062 23.428 -11.327 1.00 82.00 94 ARG A O 1
ATOM 774 N N . PHE A 1 95 ? 8.864 22.095 -13.122 1.00 82.81 95 PHE A N 1
ATOM 775 C CA . PHE A 1 95 ? 8.415 23.124 -14.065 1.00 82.81 95 PHE A CA 1
ATOM 776 C C 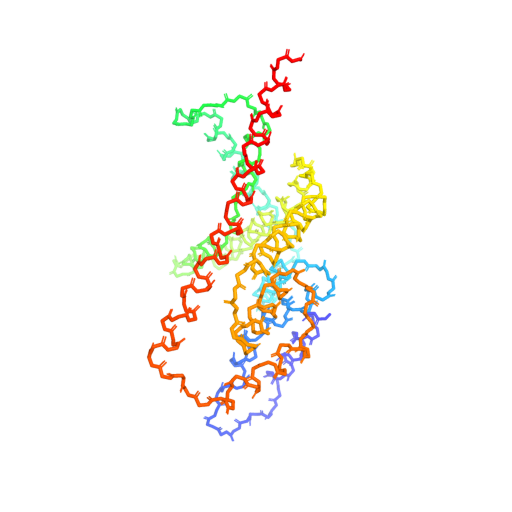. PHE A 1 95 ? 6.892 23.257 -14.208 1.00 82.81 95 PHE A C 1
ATOM 778 O O . PHE A 1 95 ? 6.445 24.295 -14.677 1.00 82.81 95 PHE A O 1
ATOM 785 N N . SER A 1 96 ? 6.076 22.290 -13.761 1.00 77.19 96 SER A N 1
ATOM 786 C CA . SER A 1 96 ? 4.611 22.346 -13.940 1.00 77.19 96 SER A CA 1
ATOM 787 C C . SER A 1 96 ? 3.948 23.485 -13.141 1.00 77.19 96 SER A C 1
ATOM 789 O O . SER A 1 96 ? 3.916 23.421 -11.911 1.00 77.19 96 SER A O 1
ATOM 791 N N . PRO A 1 97 ? 3.381 24.521 -13.778 1.00 66.00 97 PRO A N 1
ATOM 792 C CA . PRO A 1 97 ? 2.832 25.686 -13.077 1.00 66.00 97 PRO A CA 1
ATOM 793 C C . PRO A 1 97 ? 1.516 25.406 -12.321 1.00 66.00 97 PRO A C 1
ATOM 795 O O . PRO A 1 97 ? 1.060 26.262 -11.568 1.00 66.00 97 PRO A O 1
ATOM 798 N N . SER A 1 98 ? 0.913 24.218 -12.477 1.00 66.62 98 SER A N 1
ATOM 799 C CA . SER A 1 98 ? -0.339 23.837 -11.791 1.00 66.62 98 SER A CA 1
ATOM 800 C C . SER A 1 98 ? -0.162 23.405 -10.329 1.00 66.62 98 SER A C 1
ATOM 802 O O . SER A 1 98 ? -1.127 23.422 -9.569 1.00 66.62 98 SER A O 1
ATOM 804 N N . ILE A 1 99 ? 1.048 23.027 -9.905 1.00 66.56 99 ILE A N 1
ATOM 805 C CA . ILE A 1 99 ? 1.301 22.577 -8.527 1.00 66.56 99 ILE A CA 1
ATOM 806 C C . ILE A 1 99 ? 1.641 23.809 -7.674 1.00 66.56 99 ILE A C 1
ATOM 808 O O . ILE A 1 99 ? 2.752 24.337 -7.751 1.00 66.56 99 ILE A O 1
ATOM 812 N N . LYS A 1 100 ? 0.672 24.298 -6.889 1.00 53.50 100 LYS A N 1
ATOM 813 C CA . LYS A 1 100 ? 0.851 25.407 -5.933 1.00 53.50 100 LYS A CA 1
ATOM 814 C C . LYS A 1 100 ? 1.540 24.897 -4.658 1.00 53.50 100 LYS A C 1
ATOM 816 O O . LYS A 1 100 ? 1.101 23.900 -4.102 1.00 53.50 100 LYS A O 1
ATOM 821 N N . GLY A 1 101 ? 2.581 25.597 -4.192 1.00 60.22 101 GLY A N 1
ATOM 822 C CA . GLY A 1 101 ? 3.304 25.275 -2.945 1.00 60.22 101 GLY A CA 1
ATOM 823 C C . GLY A 1 101 ? 4.705 24.663 -3.107 1.00 60.22 101 GLY A C 1
ATOM 824 O O . GLY A 1 101 ? 5.224 24.081 -2.166 1.00 60.22 101 GLY A O 1
ATOM 825 N N . LYS A 1 102 ? 5.333 24.771 -4.285 1.00 59.97 102 LYS A N 1
ATOM 826 C CA . LYS A 1 102 ? 6.657 24.182 -4.552 1.00 59.97 102 LYS A CA 1
ATOM 827 C C . LYS A 1 102 ? 7.794 24.930 -3.866 1.00 59.97 102 LYS A C 1
ATOM 829 O O . LYS A 1 102 ? 8.079 26.044 -4.297 1.00 59.97 102 LYS A O 1
ATOM 834 N N . THR A 1 103 ? 8.565 24.278 -2.994 1.00 60.34 103 THR A N 1
ATOM 835 C CA . THR A 1 103 ? 9.890 24.820 -2.611 1.00 60.34 103 THR A CA 1
ATOM 836 C C . THR A 1 103 ? 10.918 23.806 -2.089 1.00 60.34 103 THR A C 1
ATOM 838 O O . THR A 1 103 ? 11.914 24.233 -1.517 1.00 60.34 103 THR A O 1
ATOM 841 N N . SER A 1 104 ? 10.783 22.489 -2.300 1.00 74.00 104 SER A N 1
ATOM 842 C CA . SER A 1 104 ? 11.853 21.558 -1.889 1.00 74.00 104 SER A CA 1
ATOM 843 C C . SER A 1 104 ? 12.277 20.569 -2.975 1.00 74.00 104 SER A C 1
ATOM 845 O O . SER A 1 104 ? 11.461 19.850 -3.551 1.00 74.00 104 SER A O 1
ATOM 847 N N . ASN A 1 105 ? 13.591 20.490 -3.225 1.00 78.44 105 ASN A N 1
ATOM 848 C CA . ASN A 1 105 ? 14.187 19.471 -4.101 1.00 78.44 105 ASN A CA 1
ATOM 849 C C . ASN A 1 105 ? 13.905 18.049 -3.582 1.00 78.44 105 ASN A C 1
ATOM 851 O O . ASN A 1 105 ? 13.833 17.114 -4.378 1.00 78.44 105 ASN A O 1
ATOM 855 N N . LYS A 1 106 ? 13.703 17.890 -2.264 1.00 80.69 106 LYS A N 1
ATOM 856 C CA . LYS A 1 106 ? 13.340 16.608 -1.647 1.00 80.69 106 LYS A CA 1
ATOM 857 C C . LYS A 1 106 ? 11.952 16.145 -2.086 1.00 80.69 106 LYS A C 1
ATOM 859 O O . LYS A 1 106 ? 11.799 15.002 -2.489 1.00 80.69 106 LYS A O 1
ATOM 864 N N . GLU A 1 107 ? 10.963 17.036 -2.092 1.00 82.06 107 GLU A N 1
ATOM 865 C CA . GLU A 1 107 ? 9.591 16.718 -2.518 1.00 82.06 107 GLU A CA 1
ATOM 866 C C . GLU A 1 107 ? 9.527 16.333 -3.998 1.00 82.06 107 GLU A C 1
ATOM 868 O O . GLU A 1 107 ? 8.847 15.379 -4.362 1.00 82.06 107 GLU A O 1
ATOM 873 N N . ALA A 1 108 ? 10.284 17.034 -4.847 1.00 84.31 108 ALA A N 1
ATOM 874 C CA . ALA A 1 108 ? 10.380 16.715 -6.270 1.00 84.31 108 ALA A CA 1
ATOM 875 C C . ALA A 1 108 ? 10.970 15.319 -6.512 1.00 84.31 108 ALA A C 1
ATOM 877 O O . ALA A 1 108 ? 10.529 14.602 -7.411 1.00 84.31 108 ALA A O 1
ATOM 878 N N . LEU A 1 109 ? 11.957 14.935 -5.700 1.00 86.19 109 LEU A N 1
ATOM 879 C CA . LEU A 1 109 ? 12.601 13.630 -5.766 1.00 86.19 109 LEU A CA 1
ATOM 880 C C . LEU A 1 109 ? 11.712 12.517 -5.187 1.00 86.19 109 LEU A C 1
ATOM 882 O O . LEU A 1 109 ? 11.637 11.434 -5.760 1.00 86.19 109 LEU A O 1
ATOM 886 N N . ILE A 1 110 ? 10.968 12.792 -4.112 1.00 86.50 110 ILE A N 1
ATOM 887 C CA . ILE A 1 110 ? 9.951 11.867 -3.589 1.00 86.50 110 ILE A CA 1
ATOM 888 C C . ILE A 1 110 ? 8.862 11.634 -4.645 1.00 86.50 110 ILE A C 1
ATOM 890 O O . ILE A 1 110 ? 8.509 10.491 -4.944 1.00 86.50 110 ILE A O 1
ATOM 894 N N . PHE A 1 111 ? 8.379 12.711 -5.270 1.00 87.62 111 PHE A N 1
ATOM 895 C CA . PHE A 1 111 ? 7.382 12.634 -6.331 1.00 87.62 111 PHE A CA 1
ATOM 896 C C . PHE A 1 111 ? 7.886 11.856 -7.548 1.00 87.62 111 PHE A C 1
ATOM 898 O O . PHE A 1 111 ? 7.130 11.064 -8.110 1.00 87.62 111 PHE A O 1
ATOM 905 N N . SER A 1 112 ? 9.132 12.069 -7.986 1.00 89.69 112 SER A N 1
ATOM 906 C CA . SER A 1 112 ? 9.667 11.377 -9.163 1.00 89.69 112 SER A CA 1
ATOM 907 C C . SER A 1 112 ? 9.887 9.887 -8.906 1.00 89.69 112 SER A C 1
ATOM 909 O O . SER A 1 112 ? 9.635 9.085 -9.800 1.00 89.69 112 SER A O 1
ATOM 911 N N . LEU A 1 113 ? 10.270 9.496 -7.689 1.00 90.19 113 LEU A N 1
ATOM 912 C CA . LEU A 1 113 ? 10.438 8.090 -7.314 1.00 90.19 113 LEU A CA 1
ATOM 913 C C . LEU A 1 113 ? 9.099 7.370 -7.087 1.00 90.19 113 LEU A C 1
ATOM 915 O O . LEU A 1 113 ? 8.982 6.190 -7.392 1.00 90.19 113 LEU A O 1
ATOM 919 N N . GLY A 1 114 ? 8.054 8.060 -6.623 1.00 83.31 114 GLY A N 1
ATOM 920 C CA . GLY A 1 114 ? 6.809 7.423 -6.154 1.00 83.31 114 GLY A CA 1
ATOM 921 C C . GLY A 1 114 ? 5.876 6.827 -7.211 1.00 83.31 114 GLY A C 1
ATOM 922 O O . GLY A 1 114 ? 4.751 6.467 -6.893 1.00 83.31 114 GLY A O 1
ATOM 923 N N . GLY A 1 115 ? 6.288 6.752 -8.474 1.00 83.31 115 GLY A N 1
ATOM 924 C CA . GLY A 1 115 ? 5.408 6.304 -9.564 1.00 83.31 115 GLY A CA 1
ATOM 925 C C . GLY A 1 115 ? 5.917 4.989 -10.088 1.00 83.31 115 GLY A C 1
ATOM 926 O O . GLY A 1 115 ? 6.903 4.934 -10.826 1.00 83.31 115 GLY A O 1
ATOM 927 N N . ILE A 1 116 ? 5.240 3.955 -9.627 1.00 83.81 116 ILE A N 1
ATOM 928 C CA . ILE A 1 116 ? 5.564 2.569 -9.892 1.00 83.81 116 ILE A CA 1
ATOM 929 C C . ILE A 1 116 ? 4.946 2.203 -11.240 1.00 83.81 116 ILE A C 1
ATOM 931 O O . ILE A 1 116 ? 3.764 2.454 -11.480 1.00 83.81 116 ILE A O 1
ATOM 935 N N . HIS A 1 117 ? 5.754 1.627 -12.123 1.00 83.31 117 HIS A N 1
ATOM 936 C CA . HIS A 1 117 ? 5.272 1.068 -13.381 1.00 83.31 117 HIS A CA 1
ATOM 937 C C . HIS A 1 117 ? 4.812 -0.369 -13.128 1.00 83.31 117 HIS A C 1
ATOM 939 O O . HIS A 1 117 ? 5.316 -1.042 -12.230 1.00 83.31 117 HIS A O 1
ATOM 945 N N . GLY A 1 118 ? 3.834 -0.849 -13.890 1.00 79.56 118 GLY A N 1
ATOM 946 C CA . GLY A 1 118 ? 3.210 -2.137 -13.593 1.00 79.56 118 GLY A CA 1
ATOM 947 C C . GLY A 1 118 ? 2.499 -2.754 -14.786 1.00 79.56 118 GLY A C 1
ATOM 948 O O . GLY A 1 118 ? 2.939 -2.622 -15.926 1.00 79.56 118 GLY A O 1
ATOM 949 N N . ALA A 1 119 ? 1.377 -3.420 -14.510 1.00 78.75 119 ALA A N 1
ATOM 950 C CA . ALA A 1 119 ? 0.661 -4.254 -15.474 1.00 78.75 119 ALA A CA 1
ATOM 951 C C . ALA A 1 119 ? 0.241 -3.517 -16.758 1.00 78.75 119 ALA A C 1
ATOM 953 O O . ALA A 1 119 ? 0.267 -4.113 -17.826 1.00 78.75 119 ALA A O 1
ATOM 954 N N . VAL A 1 120 ? -0.104 -2.226 -16.675 1.00 84.12 120 VAL A N 1
ATOM 955 C CA . VAL A 1 120 ? -0.511 -1.429 -17.847 1.00 84.12 120 VAL A CA 1
ATOM 956 C C . VAL A 1 120 ? 0.650 -1.225 -18.821 1.00 84.12 120 VAL A C 1
ATOM 958 O O . VAL A 1 120 ? 0.465 -1.374 -20.023 1.00 84.12 120 VAL A O 1
ATOM 961 N N . THR A 1 121 ? 1.847 -0.925 -18.308 1.00 84.81 121 THR A N 1
ATOM 962 C CA . THR A 1 121 ? 3.061 -0.770 -19.123 1.00 84.81 121 THR A CA 1
ATOM 963 C C . THR A 1 121 ? 3.390 -2.088 -19.816 1.00 84.81 121 THR A C 1
ATOM 965 O O . THR A 1 121 ? 3.472 -2.133 -21.036 1.00 84.81 121 THR A O 1
ATOM 968 N N . PHE A 1 122 ? 3.407 -3.183 -19.052 1.00 82.31 122 PHE A N 1
ATOM 969 C CA . PHE A 1 122 ? 3.681 -4.513 -19.591 1.00 82.31 122 PHE A CA 1
ATOM 970 C C . PHE A 1 122 ? 2.656 -4.963 -20.648 1.00 82.31 122 PHE A C 1
ATOM 972 O O . PHE A 1 122 ? 3.028 -5.510 -21.684 1.00 82.31 122 PHE A O 1
ATOM 979 N N . ALA A 1 123 ? 1.363 -4.709 -20.417 1.00 82.56 123 ALA A N 1
ATOM 980 C CA . ALA A 1 123 ? 0.314 -5.017 -21.386 1.00 82.56 123 ALA A CA 1
ATOM 981 C C . ALA A 1 123 ? 0.502 -4.226 -22.687 1.00 82.56 123 ALA A C 1
ATOM 983 O O . ALA A 1 123 ? 0.354 -4.794 -23.767 1.00 82.56 123 ALA A O 1
ATOM 984 N N . LEU A 1 124 ? 0.875 -2.944 -22.591 1.00 83.94 124 LEU A N 1
ATOM 985 C CA . LEU A 1 124 ? 1.153 -2.104 -23.752 1.00 83.94 124 LEU A CA 1
ATOM 986 C C . LEU A 1 124 ? 2.340 -2.637 -24.564 1.00 83.94 124 LEU A C 1
ATOM 988 O O . LEU A 1 124 ? 2.207 -2.767 -25.780 1.00 83.94 124 LEU A O 1
ATOM 992 N N . ALA A 1 125 ? 3.450 -3.026 -23.927 1.00 80.81 125 ALA A N 1
ATOM 993 C CA . ALA A 1 125 ? 4.534 -3.688 -24.656 1.00 80.81 125 ALA A CA 1
ATOM 994 C C . ALA A 1 125 ? 4.084 -4.980 -25.324 1.00 80.81 125 ALA A C 1
ATOM 996 O O . ALA A 1 125 ? 4.479 -5.249 -26.454 1.00 80.81 125 ALA A O 1
ATOM 997 N N . TYR A 1 126 ? 3.239 -5.770 -24.662 1.00 81.00 126 TYR A N 1
ATOM 998 C CA . TYR A 1 126 ? 2.753 -7.011 -25.250 1.00 81.00 126 TYR A CA 1
ATOM 999 C C . TYR A 1 126 ? 1.896 -6.762 -26.498 1.00 81.00 126 TYR A C 1
ATOM 1001 O O . TYR A 1 126 ? 1.980 -7.534 -27.446 1.00 81.00 126 TYR A O 1
ATOM 1009 N N . THR A 1 127 ? 1.158 -5.647 -26.579 1.00 82.75 127 THR A N 1
ATOM 1010 C CA . THR A 1 127 ? 0.431 -5.290 -27.817 1.00 82.75 127 THR A CA 1
ATOM 1011 C C . THR A 1 127 ? 1.350 -5.045 -29.018 1.00 82.75 127 THR A C 1
ATOM 1013 O O . THR A 1 127 ? 0.929 -5.234 -30.158 1.00 82.75 127 THR A O 1
ATOM 1016 N N . LEU A 1 128 ? 2.622 -4.686 -28.794 1.00 76.69 128 LEU A N 1
ATOM 1017 C CA . LEU A 1 128 ? 3.606 -4.533 -29.872 1.00 76.69 128 LEU A CA 1
ATOM 1018 C C . LEU A 1 128 ? 3.977 -5.874 -30.524 1.00 76.69 128 LEU A C 1
ATOM 1020 O O . LEU A 1 128 ? 4.499 -5.870 -31.640 1.00 76.69 128 LEU A O 1
ATOM 1024 N N . TYR A 1 129 ? 3.672 -7.007 -29.878 1.00 69.06 129 TYR A N 1
ATOM 1025 C CA . TYR A 1 129 ? 3.831 -8.345 -30.455 1.00 69.06 129 TYR A CA 1
ATOM 1026 C C . TYR A 1 129 ? 3.015 -8.506 -31.745 1.00 69.06 129 TYR A C 1
ATOM 1028 O O . TYR A 1 129 ? 3.513 -9.027 -32.745 1.00 69.06 129 TYR A O 1
ATOM 1036 N N . ASP A 1 130 ? 1.787 -7.982 -31.753 1.00 68.62 130 ASP A N 1
ATOM 1037 C CA . ASP A 1 130 ? 0.860 -8.118 -32.881 1.00 68.62 130 ASP A CA 1
ATOM 1038 C C . ASP A 1 130 ? 1.227 -7.209 -34.069 1.00 68.62 130 ASP A C 1
ATOM 1040 O O . ASP A 1 130 ? 0.737 -7.399 -35.185 1.00 68.62 130 ASP A O 1
ATOM 1044 N N . LEU A 1 131 ? 2.139 -6.248 -33.875 1.00 76.06 131 LEU A N 1
ATOM 1045 C CA . LEU A 1 131 ? 2.501 -5.231 -34.869 1.00 76.06 131 LEU A CA 1
ATOM 1046 C C . LEU A 1 131 ? 3.606 -5.653 -35.857 1.00 76.06 131 LEU A C 1
ATOM 1048 O O . LEU A 1 131 ? 4.177 -4.802 -36.536 1.00 76.06 131 LEU A O 1
ATOM 1052 N N . ARG A 1 132 ? 3.886 -6.959 -36.007 1.00 64.62 132 ARG A N 1
ATOM 1053 C CA . ARG A 1 132 ? 4.857 -7.512 -36.989 1.00 64.62 132 ARG A CA 1
ATOM 1054 C C . ARG A 1 132 ? 6.260 -6.882 -36.902 1.00 64.62 132 ARG A C 1
ATOM 1056 O O . ARG A 1 132 ? 6.979 -6.817 -37.899 1.00 64.62 132 ARG A O 1
ATOM 1063 N N . ILE A 1 133 ? 6.655 -6.427 -35.716 1.00 72.19 133 ILE A N 1
ATOM 1064 C CA . ILE A 1 133 ? 8.012 -5.943 -35.444 1.00 72.19 133 ILE A CA 1
ATOM 1065 C C . ILE A 1 133 ? 8.984 -7.128 -35.538 1.00 72.19 133 ILE A C 1
ATOM 1067 O O . ILE A 1 133 ? 8.600 -8.285 -35.349 1.00 72.19 133 ILE A O 1
ATOM 1071 N N . ASN A 1 134 ? 10.255 -6.859 -35.846 1.00 77.88 134 ASN A N 1
ATOM 1072 C CA . ASN A 1 134 ? 11.286 -7.885 -35.779 1.00 77.88 134 ASN A CA 1
ATOM 1073 C C . ASN A 1 134 ? 11.290 -8.524 -34.380 1.00 77.88 134 ASN A C 1
ATOM 1075 O O . ASN A 1 134 ? 11.356 -7.831 -33.364 1.00 77.88 134 ASN A O 1
ATOM 1079 N N . VAL A 1 135 ? 11.249 -9.856 -34.339 1.00 71.38 135 VAL A N 1
ATOM 1080 C CA . VAL A 1 135 ? 11.253 -10.663 -33.111 1.00 71.38 135 VAL A CA 1
ATOM 1081 C C . VAL A 1 135 ? 12.391 -10.229 -32.178 1.00 71.38 135 VAL A C 1
ATOM 1083 O O . VAL A 1 135 ? 12.206 -10.094 -30.971 1.00 71.38 135 VAL A O 1
ATOM 1086 N N . ALA A 1 136 ? 13.561 -9.903 -32.737 1.00 72.38 136 ALA A N 1
ATOM 1087 C CA . ALA A 1 136 ? 14.711 -9.470 -31.955 1.00 72.38 136 ALA A CA 1
ATOM 1088 C C . ALA A 1 136 ? 14.497 -8.142 -31.204 1.00 72.38 136 ALA A C 1
ATOM 1090 O O . ALA A 1 136 ? 14.995 -8.022 -30.078 1.00 72.38 136 ALA A O 1
ATOM 1091 N N . ASP A 1 137 ? 13.776 -7.196 -31.809 1.00 78.75 137 ASP A N 1
ATOM 1092 C CA . ASP A 1 137 ? 13.482 -5.870 -31.252 1.00 78.75 137 ASP A CA 1
ATOM 1093 C C . ASP A 1 137 ? 12.335 -5.945 -30.240 1.00 78.75 137 ASP A C 1
ATOM 1095 O O . ASP A 1 137 ? 12.382 -5.290 -29.199 1.00 78.75 137 ASP A O 1
ATOM 1099 N N . PHE A 1 138 ? 11.353 -6.818 -30.483 1.00 78.56 138 PHE A N 1
ATOM 1100 C CA . PHE A 1 138 ? 10.276 -7.092 -29.532 1.00 78.56 138 PHE A CA 1
ATOM 1101 C C . PHE A 1 138 ? 10.819 -7.589 -28.183 1.00 78.56 138 PHE A C 1
ATOM 1103 O O . PHE A 1 138 ? 10.495 -7.024 -27.137 1.00 78.56 138 PHE A O 1
ATOM 1110 N N . HIS A 1 139 ? 11.722 -8.577 -28.190 1.00 77.12 139 HIS A N 1
ATOM 1111 C CA . HIS A 1 139 ? 12.343 -9.058 -26.948 1.00 77.12 139 HIS A CA 1
ATOM 1112 C C . HIS A 1 139 ? 13.183 -7.981 -26.254 1.00 77.12 139 HIS A C 1
ATOM 1114 O O . HIS A 1 139 ? 13.233 -7.937 -25.026 1.00 77.12 139 HIS A O 1
ATOM 1120 N N . LEU A 1 140 ? 13.843 -7.104 -27.021 1.00 78.88 140 LEU A N 1
ATOM 1121 C CA . LEU A 1 140 ? 14.614 -5.992 -26.462 1.00 78.88 140 LEU A CA 1
ATOM 1122 C C . LEU A 1 140 ? 13.703 -5.009 -25.717 1.00 78.88 140 LEU A C 1
ATOM 1124 O O . LEU A 1 140 ? 14.027 -4.629 -24.590 1.00 78.88 140 LEU A O 1
ATOM 1128 N N . ILE A 1 141 ? 12.568 -4.632 -26.314 1.00 82.38 141 ILE A N 1
ATOM 1129 C CA . ILE A 1 141 ? 11.565 -3.759 -25.687 1.00 82.38 141 ILE A CA 1
ATOM 1130 C C . ILE A 1 141 ? 11.030 -4.416 -24.414 1.00 82.38 141 ILE A C 1
ATOM 1132 O O . ILE A 1 141 ? 11.076 -3.809 -23.344 1.00 82.38 141 ILE A O 1
ATOM 1136 N N . LEU A 1 142 ? 10.613 -5.680 -24.508 1.00 82.50 142 LEU A N 1
ATOM 1137 C CA . LEU A 1 142 ? 10.014 -6.414 -23.398 1.00 82.50 142 LEU A CA 1
ATOM 1138 C C . LEU A 1 142 ? 10.980 -6.542 -22.209 1.00 82.50 142 LEU A C 1
ATOM 1140 O O . LEU A 1 142 ? 10.618 -6.203 -21.086 1.00 82.50 142 LEU A O 1
ATOM 1144 N N . VAL A 1 143 ? 12.241 -6.932 -22.431 1.00 80.81 143 VAL A N 1
ATOM 1145 C CA . VAL A 1 143 ? 13.236 -7.017 -21.341 1.00 80.81 143 VAL A CA 1
ATOM 1146 C C . VAL A 1 143 ? 13.583 -5.633 -20.773 1.00 80.81 143 VAL A C 1
ATOM 1148 O O . VAL A 1 143 ? 13.791 -5.496 -19.561 1.00 80.81 143 VAL A O 1
ATOM 1151 N N . SER A 1 144 ? 13.614 -4.595 -21.613 1.00 85.56 144 SER A N 1
ATOM 1152 C CA . SER A 1 144 ? 13.871 -3.221 -21.161 1.00 85.56 144 SER A CA 1
ATOM 1153 C C . SER A 1 144 ? 12.745 -2.701 -20.262 1.00 85.56 144 SER A C 1
ATOM 1155 O O . SER A 1 144 ? 13.024 -2.126 -19.208 1.00 85.56 144 SER A O 1
ATOM 1157 N N . GLU A 1 145 ? 11.482 -2.958 -20.611 1.00 85.88 145 GLU A N 1
ATOM 1158 C CA . GLU A 1 145 ? 10.331 -2.598 -19.776 1.00 85.88 145 GLU A CA 1
ATOM 1159 C C . GLU A 1 145 ? 10.260 -3.395 -18.479 1.00 85.88 145 GLU A C 1
ATOM 1161 O O . GLU A 1 145 ? 9.974 -2.843 -17.419 1.00 85.88 145 GLU A O 1
ATOM 1166 N N . ILE A 1 146 ? 10.564 -4.688 -18.535 1.00 84.00 146 ILE A N 1
ATOM 1167 C CA . ILE A 1 146 ? 10.648 -5.531 -17.343 1.00 84.00 146 ILE A CA 1
ATOM 1168 C C . ILE A 1 146 ? 11.677 -4.966 -16.357 1.00 84.00 146 ILE A C 1
ATOM 1170 O O . ILE A 1 146 ? 11.415 -4.853 -15.157 1.00 84.00 146 ILE A O 1
ATOM 1174 N N . THR A 1 147 ? 12.840 -4.571 -16.873 1.00 86.88 147 THR A N 1
ATOM 1175 C CA . THR A 1 147 ? 13.906 -3.952 -16.078 1.00 86.88 147 THR A CA 1
ATOM 1176 C C . THR A 1 147 ? 13.449 -2.613 -15.489 1.00 86.88 147 THR A C 1
ATOM 1178 O O . THR A 1 147 ? 13.680 -2.358 -14.307 1.00 86.88 147 THR A O 1
ATOM 1181 N N . LEU A 1 148 ? 12.744 -1.786 -16.272 1.00 89.62 148 LEU A N 1
ATOM 1182 C CA . LEU A 1 148 ? 12.121 -0.538 -15.815 1.00 89.62 148 LEU A CA 1
ATOM 1183 C C . LEU A 1 148 ? 11.126 -0.780 -14.668 1.00 89.62 148 LEU A C 1
ATOM 1185 O O . LEU A 1 148 ? 11.191 -0.086 -13.652 1.00 89.62 148 LEU A O 1
ATOM 1189 N N . ILE A 1 149 ? 10.225 -1.757 -14.812 1.00 88.50 149 ILE A N 1
ATOM 1190 C CA . ILE A 1 149 ? 9.212 -2.102 -13.804 1.00 88.50 149 ILE A CA 1
ATOM 1191 C C . ILE A 1 149 ? 9.897 -2.512 -12.501 1.00 88.50 149 ILE A C 1
ATOM 1193 O O . ILE A 1 149 ? 9.605 -1.933 -11.452 1.00 88.50 149 ILE A O 1
ATOM 1197 N N . LEU A 1 150 ? 10.862 -3.435 -12.574 1.00 87.38 150 LEU A N 1
ATOM 1198 C CA . LEU A 1 150 ? 11.615 -3.893 -11.407 1.00 87.38 150 LEU A CA 1
ATOM 1199 C C . LEU A 1 150 ? 12.337 -2.748 -10.696 1.00 87.38 150 LEU A C 1
ATOM 1201 O O . LEU A 1 150 ? 12.202 -2.608 -9.481 1.00 87.38 150 LEU A O 1
ATOM 1205 N N . LEU A 1 151 ? 13.060 -1.901 -11.434 1.00 90.00 151 LEU A N 1
ATOM 1206 C CA . LEU A 1 151 ? 13.740 -0.740 -10.852 1.00 90.00 151 LEU A CA 1
ATOM 1207 C C . LEU A 1 151 ? 12.744 0.234 -10.216 1.00 90.00 151 LEU A C 1
ATOM 1209 O O . LEU A 1 151 ? 12.981 0.701 -9.103 1.00 90.00 151 LEU A O 1
ATOM 1213 N N . SER A 1 152 ? 11.605 0.485 -10.868 1.00 90.38 152 SER A N 1
ATOM 1214 C CA . SER A 1 152 ? 10.562 1.377 -10.347 1.00 90.38 152 SER A CA 1
ATOM 1215 C C . SER A 1 152 ? 9.859 0.848 -9.098 1.00 90.38 152 SER A C 1
ATOM 1217 O O . SER A 1 152 ? 9.276 1.633 -8.360 1.00 90.38 152 SER A O 1
ATOM 1219 N N . MET A 1 153 ? 9.916 -0.460 -8.839 1.00 87.56 153 MET A N 1
ATOM 1220 C CA . MET A 1 153 ? 9.418 -1.054 -7.599 1.00 87.56 153 MET A CA 1
ATOM 1221 C C . MET A 1 153 ? 10.495 -1.087 -6.514 1.00 87.56 153 MET A C 1
ATOM 1223 O O . MET A 1 153 ? 10.236 -0.695 -5.382 1.00 87.56 153 MET A O 1
ATOM 1227 N N . ILE A 1 154 ? 11.707 -1.533 -6.849 1.00 88.06 154 ILE A N 1
ATOM 1228 C CA . ILE A 1 154 ? 12.780 -1.773 -5.874 1.00 88.06 154 ILE A CA 1
ATOM 1229 C C . ILE A 1 154 ? 13.382 -0.458 -5.367 1.00 88.06 154 ILE A C 1
ATOM 1231 O O . ILE A 1 154 ? 13.574 -0.288 -4.161 1.00 88.06 154 ILE A O 1
ATOM 1235 N N . VAL A 1 155 ? 13.689 0.480 -6.272 1.00 90.44 155 VAL A N 1
ATOM 1236 C CA . VAL A 1 155 ? 14.407 1.711 -5.913 1.00 90.44 155 VAL A CA 1
ATOM 1237 C C . VAL A 1 155 ? 13.594 2.569 -4.939 1.00 90.44 155 VAL A C 1
ATOM 1239 O O . VAL A 1 155 ? 14.159 2.942 -3.914 1.00 90.44 155 VAL A O 1
ATOM 1242 N N . PRO A 1 156 ? 12.290 2.844 -5.147 1.00 88.62 156 PRO A N 1
ATOM 1243 C CA . PRO A 1 156 ? 11.520 3.638 -4.190 1.00 88.62 156 PRO A CA 1
ATOM 1244 C C . PRO A 1 156 ? 11.371 2.956 -2.831 1.00 88.62 156 PRO A C 1
ATOM 1246 O O . PRO A 1 156 ? 11.445 3.640 -1.818 1.00 88.62 156 PRO A O 1
ATOM 1249 N N . THR A 1 157 ? 11.239 1.625 -2.769 1.00 85.06 157 THR A N 1
ATOM 1250 C CA . THR A 1 157 ? 11.173 0.900 -1.486 1.00 85.06 157 THR A CA 1
ATOM 1251 C C . THR A 1 157 ? 12.430 1.113 -0.641 1.00 85.06 157 THR A C 1
ATOM 1253 O O . THR A 1 157 ? 12.327 1.322 0.566 1.00 85.06 157 THR A O 1
ATOM 1256 N N . ILE A 1 158 ? 13.610 1.107 -1.266 1.00 85.56 158 ILE A N 1
ATOM 1257 C CA . ILE A 1 158 ? 14.882 1.339 -0.566 1.00 85.56 158 ILE A CA 1
ATOM 1258 C C . ILE A 1 158 ? 15.064 2.830 -0.267 1.00 85.56 158 ILE A C 1
ATOM 1260 O O . ILE A 1 158 ? 15.386 3.217 0.854 1.00 85.56 158 ILE A O 1
ATOM 1264 N N . VAL A 1 159 ? 14.842 3.684 -1.265 1.00 86.50 159 VAL A N 1
ATOM 1265 C CA . VAL A 1 159 ? 15.136 5.116 -1.171 1.00 86.50 159 VAL A CA 1
ATOM 1266 C C . VAL A 1 159 ? 14.150 5.836 -0.250 1.00 86.50 159 VAL A C 1
ATOM 1268 O O . VAL A 1 159 ? 14.570 6.707 0.507 1.00 86.50 159 VAL A O 1
ATOM 1271 N N . PHE A 1 160 ? 12.867 5.466 -0.227 1.00 84.62 160 PHE A N 1
ATOM 1272 C CA . PHE A 1 160 ? 11.910 6.049 0.720 1.00 84.62 160 PHE A CA 1
ATOM 1273 C C . PHE A 1 160 ? 12.229 5.698 2.161 1.00 84.62 160 PHE A C 1
ATOM 1275 O O . PHE A 1 160 ? 12.080 6.562 3.015 1.00 84.62 160 PHE A O 1
ATOM 1282 N N . HIS A 1 161 ? 12.754 4.503 2.428 1.00 79.44 161 HIS A N 1
ATOM 1283 C CA . HIS A 1 161 ? 13.239 4.176 3.765 1.00 79.44 161 HIS A CA 1
ATOM 1284 C C . HIS A 1 161 ? 14.376 5.108 4.227 1.00 79.44 161 HIS A C 1
ATOM 1286 O O . HIS A 1 161 ? 14.551 5.316 5.422 1.00 79.44 161 HIS A O 1
ATOM 1292 N N . MET A 1 162 ? 15.144 5.678 3.291 1.00 81.31 162 MET A N 1
ATOM 1293 C CA . MET A 1 162 ? 16.249 6.597 3.591 1.00 81.31 162 MET A CA 1
ATOM 1294 C C . MET A 1 162 ? 15.839 8.075 3.603 1.00 81.31 162 MET A C 1
ATOM 1296 O O . MET A 1 162 ? 16.453 8.869 4.310 1.00 81.31 162 MET A O 1
ATOM 1300 N N . ILE A 1 163 ? 14.874 8.464 2.765 1.00 80.06 163 ILE A N 1
ATOM 1301 C CA . ILE A 1 163 ? 14.500 9.870 2.541 1.00 80.06 163 ILE A CA 1
ATOM 1302 C C . ILE A 1 163 ? 13.324 10.299 3.408 1.00 80.06 163 ILE A C 1
ATOM 1304 O O . ILE A 1 163 ? 13.249 11.473 3.773 1.00 80.06 163 ILE A O 1
ATOM 1308 N N . LEU A 1 164 ? 12.394 9.385 3.688 1.00 78.31 164 LEU A N 1
ATOM 1309 C CA . LEU A 1 164 ? 11.231 9.692 4.500 1.00 78.31 164 LEU A CA 1
ATOM 1310 C C . LEU A 1 164 ? 11.638 9.669 5.971 1.00 78.31 164 LEU A C 1
ATOM 1312 O O . LEU A 1 164 ? 12.245 8.703 6.438 1.00 78.31 164 LEU A O 1
ATOM 1316 N N . ASP A 1 165 ? 11.309 10.742 6.687 1.00 68.12 165 ASP A N 1
ATOM 1317 C CA . ASP A 1 165 ? 11.530 10.800 8.123 1.00 68.12 165 ASP A CA 1
ATOM 1318 C C . ASP A 1 165 ? 10.790 9.635 8.789 1.00 68.12 165 ASP A C 1
ATOM 1320 O O . ASP A 1 165 ? 9.669 9.278 8.421 1.00 68.12 165 ASP A O 1
ATOM 1324 N N . LYS A 1 166 ? 11.447 9.003 9.760 1.00 61.59 166 LYS A N 1
ATOM 1325 C CA . LYS A 1 166 ? 10.841 7.931 10.540 1.00 61.59 166 LYS A CA 1
ATOM 1326 C C . LYS A 1 166 ? 9.695 8.542 11.343 1.00 61.59 166 LYS A C 1
ATOM 1328 O O . LYS A 1 166 ? 9.960 9.274 12.297 1.00 61.59 166 LYS A O 1
ATOM 1333 N N . ASP A 1 167 ? 8.453 8.248 10.961 1.00 58.41 167 ASP A N 1
ATOM 1334 C CA . ASP A 1 167 ? 7.286 8.601 11.767 1.00 58.41 167 ASP A CA 1
ATOM 1335 C C . ASP A 1 167 ? 7.515 8.147 13.217 1.00 58.41 167 ASP A C 1
ATOM 1337 O O . ASP A 1 167 ? 8.144 7.108 13.469 1.00 58.41 167 ASP A O 1
ATOM 1341 N N . ILE A 1 168 ? 7.037 8.958 14.170 1.00 56.41 168 ILE A N 1
ATOM 1342 C CA . ILE A 1 168 ? 7.061 8.659 15.609 1.00 56.41 168 ILE A CA 1
ATOM 1343 C C . ILE A 1 168 ? 6.655 7.188 15.757 1.00 56.41 168 ILE A C 1
ATOM 1345 O O . ILE A 1 168 ? 5.612 6.829 15.206 1.00 56.41 168 ILE A O 1
ATOM 1349 N N . PRO A 1 169 ? 7.466 6.325 16.405 1.00 55.81 169 PRO A N 1
ATOM 1350 C CA . PRO A 1 169 ? 7.234 4.893 16.367 1.00 55.81 169 PRO A CA 1
ATOM 1351 C C . PRO A 1 169 ? 5.776 4.605 16.714 1.00 55.81 169 PRO A C 1
ATOM 1353 O O . PRO A 1 169 ? 5.317 4.950 17.800 1.00 55.81 169 PRO A O 1
ATOM 1356 N N . ASP A 1 170 ? 5.066 3.963 15.787 1.00 58.12 170 ASP A N 1
ATOM 1357 C CA . ASP A 1 170 ? 3.649 3.584 15.882 1.00 58.12 170 ASP A CA 1
ATOM 1358 C C . ASP A 1 170 ? 3.319 2.906 17.234 1.00 58.12 170 ASP A C 1
ATOM 1360 O O . ASP A 1 170 ? 2.204 2.959 17.736 1.00 58.12 170 ASP A O 1
ATOM 1364 N N . PHE A 1 171 ? 4.327 2.330 17.895 1.00 54.81 171 PHE A N 1
ATOM 1365 C CA . PHE A 1 171 ? 4.259 1.778 19.245 1.00 54.81 171 PHE A CA 1
ATOM 1366 C C . PHE A 1 171 ? 3.883 2.783 20.351 1.00 54.81 171 PHE A C 1
ATOM 1368 O O . PHE A 1 171 ? 3.123 2.420 21.249 1.00 54.81 171 PHE A O 1
ATOM 1375 N N . ASP A 1 172 ? 4.377 4.022 20.312 1.00 61.56 172 ASP A N 1
ATOM 1376 C CA . ASP A 1 172 ? 4.076 5.023 21.346 1.00 61.56 172 ASP A CA 1
ATOM 1377 C C . ASP A 1 172 ? 2.686 5.642 21.139 1.00 61.56 172 ASP A C 1
ATOM 1379 O O . ASP A 1 172 ? 1.935 5.776 22.107 1.00 61.56 172 ASP A O 1
ATOM 1383 N N . GLN A 1 173 ? 2.276 5.869 19.884 1.00 63.62 173 GLN A N 1
ATOM 1384 C CA . GLN A 1 173 ? 0.890 6.236 19.561 1.00 63.62 173 GLN A CA 1
ATOM 1385 C C . GLN A 1 173 ? -0.089 5.112 19.914 1.00 63.62 173 GLN A C 1
ATOM 1387 O O . GLN A 1 173 ? -1.127 5.371 20.517 1.00 63.62 173 GLN A O 1
ATOM 1392 N N . ARG A 1 174 ? 0.240 3.847 19.614 1.00 67.75 174 ARG A N 1
ATOM 1393 C CA . ARG A 1 174 ? -0.598 2.697 19.999 1.00 67.75 174 ARG A CA 1
ATOM 1394 C C . ARG A 1 174 ? -0.772 2.599 21.506 1.00 67.75 174 ARG A C 1
ATOM 1396 O O . ARG A 1 174 ? -1.894 2.413 21.958 1.00 67.75 174 ARG A O 1
ATOM 1403 N N . LYS A 1 175 ? 0.293 2.788 22.289 1.00 75.12 175 LYS A N 1
ATOM 1404 C CA . LYS A 1 175 ? 0.207 2.808 23.759 1.00 75.12 175 LYS A CA 1
ATOM 1405 C C . LYS A 1 175 ? -0.673 3.933 24.283 1.00 75.12 175 LYS A C 1
ATOM 1407 O O . LYS A 1 175 ? -1.392 3.734 25.261 1.00 75.12 175 LYS A O 1
ATOM 1412 N N . GLU A 1 176 ? -0.591 5.111 23.679 1.00 76.19 176 GLU A N 1
ATOM 1413 C CA . GLU A 1 176 ? -1.418 6.252 24.061 1.00 76.19 176 GLU A CA 1
ATOM 1414 C C . GLU A 1 176 ? -2.890 6.016 23.703 1.00 76.19 176 GLU A C 1
ATOM 1416 O O . GLU A 1 176 ? -3.761 6.160 24.561 1.00 76.19 176 GLU A O 1
ATOM 1421 N N . VAL A 1 177 ? -3.162 5.526 22.491 1.00 79.50 177 VAL A N 1
ATOM 1422 C CA . VAL A 1 177 ? -4.503 5.116 22.049 1.00 79.50 177 VAL A CA 1
ATOM 1423 C C . VAL A 1 177 ? -5.066 4.012 22.945 1.00 79.50 177 VAL A C 1
ATOM 1425 O O . VAL A 1 177 ? -6.227 4.087 23.348 1.00 79.50 177 VAL A O 1
ATOM 1428 N N . ASP A 1 178 ? -4.258 3.016 23.310 1.00 83.38 178 ASP A N 1
ATOM 1429 C CA . ASP A 1 178 ? -4.662 1.932 24.207 1.00 83.38 178 ASP A CA 1
ATOM 1430 C C . ASP A 1 178 ? -4.946 2.458 25.618 1.00 83.38 178 ASP A C 1
ATOM 1432 O O . ASP A 1 178 ? -5.952 2.082 26.224 1.00 83.38 178 ASP A O 1
ATOM 1436 N N . ARG A 1 179 ? -4.128 3.388 26.129 1.00 85.31 179 ARG A N 1
ATOM 1437 C CA . ARG A 1 179 ? -4.372 4.056 27.417 1.00 85.31 179 ARG A CA 1
ATOM 1438 C C . ARG A 1 179 ? -5.701 4.812 27.403 1.00 85.31 179 ARG A C 1
ATOM 1440 O O . ARG A 1 179 ? -6.496 4.653 28.330 1.00 85.31 179 ARG A O 1
ATOM 1447 N N . VAL A 1 180 ? -5.954 5.605 26.360 1.00 86.81 180 VAL A N 1
ATOM 1448 C CA . VAL A 1 180 ? -7.206 6.362 26.197 1.00 86.81 180 VAL A CA 1
ATOM 1449 C C . VAL A 1 180 ? -8.399 5.415 26.084 1.00 86.81 180 VAL A C 1
ATOM 1451 O O . VAL A 1 180 ? -9.417 5.632 26.740 1.00 86.81 180 VAL A O 1
ATOM 1454 N N . ARG A 1 181 ? -8.267 4.324 25.320 1.00 86.19 181 ARG A N 1
ATOM 1455 C CA . ARG A 1 181 ? -9.314 3.307 25.155 1.00 86.19 181 ARG A CA 1
ATOM 1456 C C . ARG A 1 181 ? -9.662 2.625 26.478 1.00 86.19 181 ARG A C 1
ATOM 1458 O O . ARG A 1 181 ? -10.842 2.491 26.798 1.00 86.19 181 ARG A O 1
ATOM 1465 N N . VAL A 1 182 ? -8.654 2.225 27.255 1.00 89.75 182 VAL A N 1
ATOM 1466 C CA . VAL A 1 182 ? -8.841 1.615 28.581 1.00 89.75 182 VAL A CA 1
ATOM 1467 C C . VAL A 1 182 ? -9.576 2.576 29.513 1.00 89.75 182 VAL A C 1
ATOM 1469 O O . VAL A 1 182 ? -10.604 2.210 30.082 1.00 89.75 182 VAL A O 1
ATOM 1472 N N . ALA A 1 183 ? -9.107 3.821 29.612 1.00 91.06 183 ALA A N 1
ATOM 1473 C CA . ALA A 1 183 ? -9.695 4.813 30.506 1.00 91.06 183 ALA A CA 1
ATOM 1474 C C . ALA A 1 183 ? -11.125 5.221 30.092 1.00 91.06 183 ALA A C 1
ATOM 1476 O O . ALA A 1 183 ? -11.988 5.416 30.950 1.00 91.06 183 ALA A O 1
ATOM 1477 N N . MET A 1 184 ? -11.406 5.275 28.784 1.00 91.69 184 MET A N 1
ATOM 1478 C CA . MET A 1 184 ? -12.746 5.509 28.234 1.00 91.69 184 MET A CA 1
ATOM 1479 C C . MET A 1 184 ? -13.734 4.425 28.666 1.00 91.69 184 MET A C 1
ATOM 1481 O O . MET A 1 184 ? -14.837 4.728 29.128 1.00 91.69 184 MET A O 1
ATOM 1485 N N . ILE A 1 185 ? -13.334 3.160 28.539 1.00 92.25 185 ILE A N 1
ATOM 1486 C CA . ILE A 1 185 ? -14.190 2.019 28.871 1.00 92.25 185 ILE A CA 1
ATOM 1487 C C . ILE A 1 185 ? -14.398 1.920 30.383 1.00 92.25 185 ILE A C 1
ATOM 1489 O O . ILE A 1 185 ? -15.521 1.681 30.833 1.00 92.25 185 ILE A O 1
ATOM 1493 N N . GLU A 1 186 ? -13.360 2.160 31.186 1.00 92.69 186 GLU A N 1
ATOM 1494 C CA . GLU A 1 186 ? -13.487 2.224 32.645 1.00 92.69 186 GLU A CA 1
ATOM 1495 C C . GLU A 1 186 ? -14.439 3.339 33.091 1.00 92.69 186 GLU A C 1
ATOM 14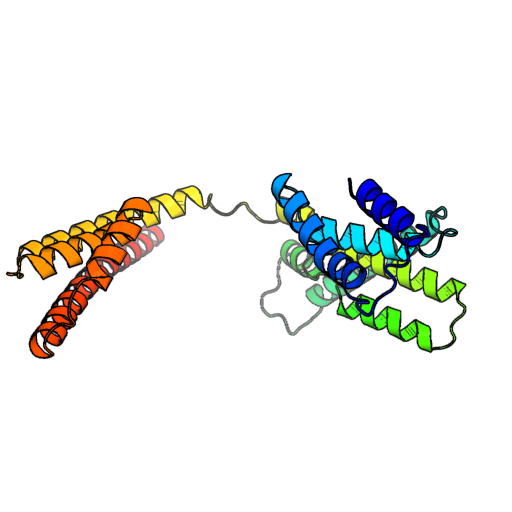97 O O . GLU A 1 186 ? -15.308 3.101 33.938 1.00 92.69 186 GLU A O 1
ATOM 1502 N N . TYR A 1 187 ? -14.338 4.522 32.476 1.00 93.88 187 TYR A N 1
ATOM 1503 C CA . TYR A 1 187 ? -15.261 5.628 32.718 1.00 93.88 187 TYR A CA 1
ATOM 1504 C C . TYR A 1 187 ? -16.703 5.241 32.376 1.00 93.88 187 TYR A C 1
ATOM 1506 O O . TYR A 1 187 ? -17.593 5.407 33.214 1.00 93.88 187 TYR A O 1
ATOM 1514 N N . ALA A 1 188 ? -16.941 4.680 31.186 1.00 93.25 188 ALA A N 1
ATOM 1515 C CA . ALA A 1 188 ? -18.269 4.233 30.772 1.00 93.25 188 ALA A CA 1
ATOM 1516 C C . ALA A 1 188 ? -18.824 3.178 31.741 1.00 93.25 188 ALA A C 1
ATOM 1518 O O . ALA A 1 188 ? -19.947 3.313 32.228 1.00 93.25 188 ALA A O 1
ATOM 1519 N N . MET A 1 189 ? -18.018 2.179 32.115 1.00 92.75 189 MET A N 1
ATOM 1520 C CA . MET A 1 189 ? -18.393 1.162 33.101 1.00 92.75 189 MET A CA 1
ATOM 1521 C C . MET A 1 189 ? -18.773 1.763 34.459 1.00 92.75 189 MET A C 1
ATOM 1523 O O . MET A 1 189 ? -19.714 1.271 35.086 1.00 92.75 189 MET A O 1
ATOM 1527 N N . ASP A 1 190 ? -18.067 2.794 34.929 1.00 94.50 190 ASP A N 1
ATOM 1528 C CA . ASP A 1 190 ? -18.408 3.486 36.175 1.00 94.50 190 ASP A CA 1
ATOM 1529 C C . ASP A 1 190 ? -19.767 4.193 36.087 1.00 94.50 190 ASP A C 1
ATOM 1531 O O . ASP A 1 190 ? -20.600 4.051 36.985 1.00 94.50 190 ASP A O 1
ATOM 1535 N N . GLN A 1 191 ? -20.054 4.865 34.968 1.00 93.50 191 GLN A N 1
ATOM 1536 C CA . GLN A 1 191 ? -21.370 5.477 34.753 1.00 93.50 191 GLN A CA 1
ATOM 1537 C C . GLN A 1 191 ? -22.484 4.426 34.684 1.00 93.50 191 GLN A C 1
ATOM 1539 O O . GLN A 1 191 ? -23.554 4.622 35.262 1.00 93.50 191 GLN A O 1
ATOM 1544 N N . MET A 1 192 ? -22.227 3.270 34.064 1.00 93.12 192 MET A N 1
ATOM 1545 C CA . MET A 1 192 ? -23.207 2.181 33.989 1.00 93.12 192 MET A CA 1
ATOM 1546 C C . MET A 1 192 ? -23.505 1.531 35.347 1.00 93.12 192 MET A C 1
ATOM 1548 O O . MET A 1 192 ? -24.574 0.943 35.515 1.00 93.12 192 MET A O 1
ATOM 1552 N N . LYS A 1 193 ? -22.607 1.635 36.341 1.00 92.25 193 LYS A N 1
ATOM 1553 C CA . LYS A 1 193 ? -22.877 1.157 37.713 1.00 92.25 193 LYS A CA 1
ATOM 1554 C C . LYS A 1 193 ? -23.899 2.023 38.449 1.00 92.25 193 LYS A C 1
ATOM 1556 O O . LYS A 1 193 ? -24.554 1.515 39.356 1.00 92.25 193 LYS A O 1
ATOM 1561 N N . LYS A 1 194 ? -24.033 3.297 38.068 1.00 92.06 194 LYS A N 1
ATOM 1562 C CA . LYS A 1 194 ? -24.942 4.265 38.707 1.00 92.06 194 LYS A CA 1
ATOM 1563 C C . LYS A 1 194 ? -26.403 4.040 38.324 1.00 92.06 194 LYS A C 1
ATOM 1565 O O . LYS A 1 194 ? -27.292 4.553 38.991 1.00 92.06 194 LYS A O 1
ATOM 1570 N N . ILE A 1 195 ? -26.651 3.260 37.272 1.00 90.81 195 ILE A N 1
ATOM 1571 C CA . ILE A 1 195 ? -27.988 2.963 36.762 1.00 90.81 195 ILE A CA 1
ATOM 1572 C C . ILE A 1 195 ? -28.382 1.533 37.145 1.00 90.81 195 ILE A C 1
ATOM 1574 O O . ILE A 1 195 ? -27.580 0.589 37.120 1.00 90.81 195 ILE A O 1
ATOM 1578 N N . TYR A 1 196 ? -29.653 1.353 37.501 1.00 88.50 196 TYR A N 1
ATOM 1579 C CA . TYR A 1 196 ? -30.207 0.024 37.709 1.00 88.50 196 TYR A CA 1
ATOM 1580 C C . TYR A 1 196 ? -30.305 -0.725 36.373 1.00 88.50 196 TYR A C 1
ATOM 1582 O O . TYR A 1 196 ? -30.925 -0.253 35.425 1.00 88.50 196 TYR A O 1
ATOM 1590 N N . LEU A 1 197 ? -29.705 -1.916 36.306 1.00 89.81 197 LEU A N 1
ATOM 1591 C CA . LEU A 1 197 ? -29.722 -2.766 35.117 1.00 89.81 197 LEU A CA 1
ATOM 1592 C C . LEU A 1 197 ? -30.052 -4.208 35.512 1.00 89.81 197 LEU A C 1
ATOM 1594 O O . LEU A 1 197 ? -29.434 -4.726 36.453 1.00 89.81 197 LEU A O 1
ATOM 1598 N N . PRO A 1 198 ? -30.938 -4.898 34.771 1.00 89.75 198 PRO A N 1
ATOM 1599 C CA . PRO A 1 198 ? -31.172 -6.326 34.941 1.00 89.75 198 PRO A CA 1
ATOM 1600 C C . PRO A 1 198 ? -29.865 -7.125 34.857 1.00 89.75 198 PRO A C 1
ATOM 1602 O O . PRO A 1 198 ? -29.010 -6.852 34.010 1.00 89.75 198 PRO A O 1
ATOM 1605 N N . LYS A 1 199 ? -29.719 -8.162 35.696 1.00 85.56 199 LYS A N 1
ATOM 1606 C CA . LYS A 1 199 ? -28.473 -8.951 35.820 1.00 85.56 199 LYS A CA 1
ATOM 1607 C C . LYS A 1 199 ? -27.941 -9.465 34.472 1.00 85.56 199 LYS A C 1
ATOM 1609 O O . LYS A 1 199 ? -26.732 -9.449 34.255 1.00 85.56 199 LYS A O 1
ATOM 1614 N N . LYS A 1 200 ? -28.833 -9.889 33.567 1.00 83.81 200 LYS A N 1
ATOM 1615 C CA . LYS A 1 200 ? -28.477 -10.377 32.223 1.00 83.81 200 LYS A CA 1
ATOM 1616 C C . LYS A 1 200 ? -27.852 -9.278 31.358 1.00 83.81 200 LYS A C 1
ATOM 1618 O O . LYS A 1 200 ? -26.750 -9.465 30.856 1.00 83.81 200 LYS A O 1
ATOM 1623 N N . ILE A 1 201 ? -28.518 -8.126 31.250 1.00 85.88 201 ILE A N 1
ATOM 1624 C CA . ILE A 1 201 ? -28.054 -6.984 30.445 1.00 85.88 201 ILE A CA 1
ATOM 1625 C C . ILE A 1 201 ? -26.760 -6.420 31.026 1.00 85.88 201 ILE A C 1
ATOM 1627 O O . ILE A 1 201 ? -25.818 -6.164 30.290 1.00 85.88 201 ILE A O 1
ATOM 1631 N N . ARG A 1 202 ? -26.664 -6.319 32.357 1.00 89.69 202 ARG A N 1
ATOM 1632 C CA . ARG A 1 202 ? -25.439 -5.875 33.033 1.00 89.69 202 ARG A CA 1
ATOM 1633 C C . ARG A 1 202 ? -24.243 -6.775 32.724 1.00 89.69 202 ARG A C 1
ATOM 1635 O O . ARG A 1 202 ? -23.147 -6.268 32.506 1.00 89.69 202 ARG A O 1
ATOM 1642 N N . LYS A 1 203 ? -24.434 -8.099 32.740 1.00 87.56 203 LYS A N 1
ATOM 1643 C CA . LYS A 1 203 ? -23.363 -9.057 32.436 1.00 87.56 203 LYS A CA 1
ATOM 1644 C C . LYS A 1 203 ? -22.907 -8.925 30.981 1.00 87.56 203 LYS A C 1
ATOM 1646 O O . LYS A 1 203 ? -21.705 -8.859 30.754 1.00 87.56 203 LYS A O 1
ATOM 1651 N N . GLN A 1 204 ? -23.857 -8.842 30.051 1.00 86.00 204 GLN A N 1
ATOM 1652 C CA . GLN A 1 204 ? -23.576 -8.722 28.621 1.00 86.00 204 GLN A CA 1
ATOM 1653 C C . GLN A 1 204 ? -22.883 -7.395 28.291 1.00 86.00 204 GLN A C 1
ATOM 1655 O O . GLN A 1 204 ? -21.797 -7.399 27.729 1.00 86.00 204 GLN A O 1
ATOM 1660 N N . LEU A 1 205 ? -23.425 -6.270 28.762 1.00 88.50 205 LEU A N 1
ATOM 1661 C CA . LEU A 1 205 ? -22.824 -4.953 28.555 1.00 88.50 205 LEU A CA 1
ATOM 1662 C C . LEU A 1 205 ? -21.399 -4.882 29.118 1.00 88.50 205 LEU A C 1
ATOM 1664 O O . LEU A 1 205 ? -20.502 -4.348 28.479 1.00 88.50 205 LEU A O 1
ATOM 1668 N N . LYS A 1 206 ? -21.163 -5.451 30.308 1.00 89.56 206 LYS A N 1
ATOM 1669 C CA . LYS A 1 206 ? -19.820 -5.507 30.901 1.00 89.56 206 LYS A CA 1
ATOM 1670 C C . LYS A 1 206 ? -18.849 -6.337 30.058 1.00 89.56 206 LYS A C 1
ATOM 1672 O O . LYS A 1 206 ? -17.669 -6.000 30.017 1.00 89.56 206 LYS A O 1
ATOM 1677 N N . PHE A 1 207 ? -19.314 -7.433 29.462 1.00 86.44 207 PHE A N 1
ATOM 1678 C CA . PHE A 1 207 ? -18.501 -8.244 28.561 1.00 86.44 207 PHE A CA 1
ATOM 1679 C C . PHE A 1 207 ? -18.167 -7.461 27.289 1.00 86.44 207 PHE A C 1
ATOM 1681 O O . PHE A 1 207 ? -16.989 -7.311 26.982 1.00 86.44 207 PHE A O 1
ATOM 1688 N N . ASP A 1 208 ? -19.172 -6.879 26.633 1.00 86.50 208 ASP A N 1
ATOM 1689 C CA . ASP A 1 208 ? -19.006 -6.144 25.374 1.00 86.50 208 ASP A CA 1
ATOM 1690 C C . ASP A 1 208 ? -18.083 -4.929 25.535 1.00 86.50 208 ASP A C 1
ATOM 1692 O O . ASP A 1 208 ? -17.172 -4.735 24.735 1.00 86.50 208 ASP A O 1
ATOM 1696 N N . LEU A 1 209 ? -18.252 -4.155 26.614 1.00 87.69 209 LEU A N 1
ATOM 1697 C CA . LEU A 1 209 ? -17.367 -3.034 26.944 1.00 87.69 209 LEU A CA 1
ATOM 1698 C C . LEU A 1 209 ? -15.918 -3.496 27.155 1.00 87.69 209 LEU A C 1
ATOM 1700 O O . LEU A 1 209 ? -14.989 -2.892 26.634 1.00 87.69 209 LEU A O 1
ATOM 1704 N N . ARG A 1 210 ? -15.698 -4.604 27.874 1.00 86.69 210 ARG A N 1
ATOM 1705 C CA . ARG A 1 210 ? -14.344 -5.141 28.104 1.00 86.69 210 ARG A CA 1
ATOM 1706 C C . ARG A 1 210 ? -13.716 -5.752 26.856 1.00 86.69 210 ARG A C 1
ATOM 1708 O O . ARG A 1 210 ? -12.497 -5.690 26.713 1.00 86.69 210 ARG A O 1
ATOM 1715 N N . ALA A 1 211 ? -14.523 -6.318 25.962 1.00 83.12 211 ALA A N 1
ATOM 1716 C CA . ALA A 1 211 ? -14.045 -6.869 24.699 1.00 83.12 211 ALA A CA 1
ATOM 1717 C C . ALA A 1 211 ? -13.388 -5.793 23.824 1.00 83.12 211 ALA A C 1
ATOM 1719 O O . ALA A 1 211 ? -12.382 -6.055 23.166 1.00 83.12 211 ALA A O 1
ATOM 1720 N N . GLN A 1 212 ? -13.874 -4.551 23.901 1.00 78.69 212 GLN A N 1
ATOM 1721 C CA . GLN A 1 212 ? -13.263 -3.421 23.201 1.00 78.69 212 GLN A CA 1
ATOM 1722 C C . GLN A 1 212 ? -11.848 -3.084 23.709 1.00 78.69 212 GLN A C 1
ATOM 1724 O O . GLN A 1 212 ? -11.046 -2.545 22.953 1.00 78.69 212 GLN A O 1
ATOM 1729 N N . MET A 1 213 ? -11.488 -3.439 24.950 1.00 75.12 213 MET A N 1
ATOM 1730 C CA . MET A 1 213 ? -10.151 -3.186 25.520 1.00 75.12 213 MET A CA 1
ATOM 1731 C C . MET A 1 213 ? -9.066 -4.142 24.987 1.00 75.12 213 MET A C 1
ATOM 1733 O O . MET A 1 213 ? -7.942 -4.102 25.480 1.00 75.12 213 MET A O 1
ATOM 1737 N N . ASN A 1 214 ? -9.386 -5.040 24.043 1.00 66.44 214 ASN A N 1
ATOM 1738 C CA . ASN A 1 214 ? -8.516 -6.144 23.607 1.00 66.44 214 ASN A CA 1
ATOM 1739 C C . ASN A 1 214 ? -8.071 -7.069 24.768 1.00 66.44 214 ASN A C 1
ATOM 1741 O O . ASN A 1 214 ? -7.040 -7.732 24.703 1.00 66.44 214 ASN A O 1
ATOM 1745 N N . GLN A 1 215 ? -8.853 -7.101 25.856 1.00 56.91 215 GLN A N 1
ATOM 1746 C CA . GLN A 1 215 ? -8.602 -7.914 27.056 1.00 56.91 215 GLN A CA 1
ATOM 1747 C C . GLN A 1 215 ? -9.351 -9.258 27.041 1.00 56.91 215 GLN A C 1
ATOM 1749 O O . GLN A 1 215 ? -9.280 -10.017 28.007 1.00 56.91 215 GLN A O 1
ATOM 1754 N N . THR A 1 216 ? -10.100 -9.559 25.979 1.00 56.72 216 THR A N 1
ATOM 1755 C CA . THR A 1 216 ? -10.860 -10.809 25.846 1.00 56.72 216 THR A CA 1
ATOM 1756 C C . THR A 1 216 ? -10.137 -11.795 24.940 1.00 56.72 216 THR A C 1
ATOM 1758 O O . THR A 1 216 ? -9.841 -11.483 23.790 1.00 56.72 216 THR A O 1
ATOM 1761 N N . SER A 1 217 ? -9.890 -13.006 25.444 1.00 59.91 217 SER A N 1
ATOM 1762 C CA . SER A 1 217 ? -9.300 -14.099 24.665 1.00 59.91 217 SER A CA 1
ATOM 1763 C C . SER A 1 217 ? -10.299 -14.656 23.641 1.00 59.91 217 SER A C 1
ATOM 1765 O O . SER A 1 217 ? -11.509 -14.672 23.882 1.00 59.91 217 SER A O 1
ATOM 1767 N N . MET A 1 218 ? -9.799 -15.205 22.527 1.00 58.59 218 MET A N 1
ATOM 1768 C CA . MET A 1 218 ? -10.607 -15.901 21.507 1.00 58.59 218 MET A CA 1
ATOM 1769 C C . MET A 1 218 ? -11.484 -17.021 22.098 1.00 58.59 218 MET A C 1
ATOM 1771 O O . MET A 1 218 ? -12.569 -17.310 21.591 1.00 58.59 218 MET A O 1
ATOM 1775 N N . VAL A 1 219 ? -11.051 -17.619 23.213 1.00 69.94 219 VAL A N 1
ATOM 1776 C CA . VAL A 1 219 ? -11.812 -18.638 23.954 1.00 69.94 219 VAL A CA 1
ATOM 1777 C C . VAL A 1 219 ? -13.060 -18.049 24.621 1.00 69.94 219 VAL A C 1
ATOM 1779 O O . VAL A 1 219 ? -14.116 -18.687 24.641 1.00 69.94 219 VAL A O 1
ATOM 1782 N N . ASP A 1 220 ? -12.963 -16.833 25.156 1.00 68.88 220 ASP A N 1
ATOM 1783 C CA . ASP A 1 220 ? -14.086 -16.158 25.808 1.00 68.88 220 ASP A CA 1
ATOM 1784 C C . ASP A 1 220 ? -15.117 -15.690 24.777 1.00 68.88 220 ASP A C 1
ATOM 1786 O O . ASP A 1 220 ? -16.319 -15.830 25.005 1.00 68.88 220 ASP A O 1
ATOM 1790 N N . PHE A 1 221 ? -14.658 -15.248 23.604 1.00 70.81 221 PHE A N 1
ATOM 1791 C CA . PHE A 1 221 ? -15.527 -14.885 22.484 1.00 70.81 221 PHE A CA 1
ATOM 1792 C C . PHE A 1 221 ? -16.342 -16.082 21.967 1.00 70.81 221 PHE A C 1
ATOM 1794 O O . PHE A 1 221 ? -17.565 -16.005 21.839 1.00 70.81 221 PHE A O 1
ATOM 1801 N N . ALA A 1 222 ? -15.693 -17.233 21.755 1.00 73.44 222 ALA A N 1
ATOM 1802 C CA . ALA A 1 222 ? -16.374 -18.458 21.329 1.00 73.44 222 ALA A CA 1
ATOM 1803 C C . ALA A 1 222 ? -17.404 -18.950 22.366 1.00 73.44 222 ALA A C 1
ATOM 1805 O O . ALA A 1 222 ? -18.480 -19.447 22.009 1.00 73.44 222 ALA A O 1
ATOM 1806 N N . ARG A 1 223 ? -17.104 -18.785 23.663 1.00 77.19 223 ARG A N 1
ATOM 1807 C CA . ARG A 1 223 ? -18.032 -19.105 24.758 1.00 77.19 223 ARG A CA 1
ATOM 1808 C C . ARG A 1 223 ? -19.269 -18.202 24.724 1.00 77.19 223 ARG A C 1
ATOM 1810 O O . ARG A 1 223 ? -20.380 -18.709 24.895 1.00 77.19 223 ARG A O 1
ATOM 1817 N N . GLU A 1 224 ? -19.088 -16.910 24.464 1.00 71.12 224 GLU A N 1
ATOM 1818 C CA . GLU A 1 224 ? -20.184 -15.937 24.406 1.00 71.12 224 GLU A CA 1
ATOM 1819 C C . GLU A 1 224 ? -21.067 -16.131 23.163 1.00 71.12 224 GLU A C 1
ATOM 1821 O O . GLU A 1 224 ? -22.295 -16.103 23.274 1.00 71.12 224 GLU A O 1
ATOM 1826 N N . ILE A 1 225 ? -20.481 -16.442 21.998 1.00 73.06 225 ILE A N 1
ATOM 1827 C CA . ILE A 1 225 ? -21.238 -16.806 20.785 1.00 73.06 225 ILE A CA 1
ATOM 1828 C C . ILE A 1 225 ? -22.128 -18.018 21.060 1.00 73.06 225 ILE A C 1
ATOM 1830 O O . ILE A 1 225 ? -23.334 -17.984 20.807 1.00 73.06 225 ILE A O 1
ATOM 1834 N N . LYS A 1 226 ? -21.564 -19.080 21.649 1.00 78.50 226 LYS A N 1
ATOM 1835 C CA . LYS A 1 226 ? -22.322 -20.291 21.999 1.00 78.50 226 LYS A CA 1
ATOM 1836 C C . LYS A 1 226 ? -23.459 -19.996 22.984 1.00 78.50 226 LYS A C 1
ATOM 1838 O O . LYS A 1 226 ? -24.519 -20.618 22.905 1.00 78.50 226 LYS A O 1
ATOM 1843 N N . TYR A 1 227 ? -23.246 -19.067 23.915 1.00 74.81 227 TYR A N 1
ATOM 1844 C CA . TYR A 1 227 ? -24.254 -18.636 24.885 1.00 74.81 227 TYR A CA 1
ATOM 1845 C C . TYR A 1 227 ? -25.344 -17.746 24.260 1.00 74.81 227 TYR A C 1
ATOM 1847 O O . TYR A 1 227 ? -26.505 -17.827 24.662 1.00 74.81 227 TYR A O 1
ATOM 1855 N N . THR A 1 228 ? -24.993 -16.936 23.262 1.00 69.62 228 THR A N 1
ATOM 1856 C CA . THR A 1 228 ? -25.916 -16.040 22.548 1.00 69.62 228 THR A CA 1
ATOM 1857 C C . THR A 1 228 ? -26.805 -16.815 21.578 1.00 69.62 228 THR A C 1
ATOM 1859 O O . THR A 1 228 ? -28.017 -16.638 21.601 1.00 69.62 228 THR A O 1
ATOM 1862 N N . ILE A 1 229 ? -26.236 -17.757 20.815 1.00 73.44 229 ILE A N 1
ATOM 1863 C CA . ILE A 1 229 ? -26.982 -18.619 19.877 1.00 73.44 229 ILE A CA 1
ATOM 1864 C C . ILE A 1 229 ? -28.012 -19.496 20.609 1.00 73.44 229 ILE A C 1
ATOM 1866 O O . ILE A 1 229 ? -29.067 -19.808 20.068 1.00 73.44 229 ILE A O 1
ATOM 1870 N N . LYS A 1 230 ? -27.734 -19.889 21.860 1.00 71.06 230 LYS A N 1
ATOM 1871 C CA . LYS A 1 230 ? -28.662 -20.689 22.677 1.00 71.06 230 LYS A CA 1
ATOM 1872 C C . LYS A 1 230 ? -29.821 -19.893 23.286 1.00 71.06 230 LYS A C 1
ATOM 1874 O O . LYS A 1 230 ? -30.713 -20.509 23.870 1.00 71.06 230 LYS A O 1
ATOM 1879 N N . GLN A 1 231 ? -29.816 -18.562 23.219 1.00 66.44 231 GLN A N 1
ATOM 1880 C CA . GLN A 1 231 ? -30.880 -17.754 23.812 1.00 66.44 231 GLN A CA 1
ATOM 1881 C C . GLN A 1 231 ? -32.037 -17.551 22.834 1.00 66.44 231 GLN A C 1
ATOM 1883 O O . GLN A 1 231 ? -31.841 -17.194 21.679 1.00 66.44 231 GLN A O 1
ATOM 1888 N N . LYS A 1 232 ? -33.262 -17.748 23.333 1.00 66.75 232 LYS A N 1
ATOM 1889 C CA . LYS A 1 232 ? -34.492 -17.377 22.627 1.00 66.75 232 LYS A CA 1
ATOM 1890 C C . LYS A 1 232 ? -34.500 -15.860 22.412 1.00 66.75 232 LYS A C 1
ATOM 1892 O O . LYS A 1 232 ? -34.094 -15.127 23.318 1.00 66.75 232 LYS A O 1
ATOM 1897 N N . GLU A 1 233 ? -34.946 -15.406 21.240 1.00 66.88 233 GLU A N 1
ATOM 1898 C CA . GLU A 1 233 ? -35.068 -13.974 20.958 1.00 66.88 233 GLU A CA 1
ATOM 1899 C C . GLU A 1 233 ? -35.851 -13.253 22.061 1.00 66.88 233 GLU A C 1
ATOM 1901 O O . GLU A 1 233 ? -36.838 -13.772 22.589 1.00 66.88 233 GLU A O 1
ATOM 1906 N N . LEU A 1 234 ? -35.382 -12.060 22.431 1.00 68.81 234 LEU A N 1
ATOM 1907 C CA . LEU A 1 234 ? -36.042 -11.248 23.446 1.00 68.81 234 LEU A CA 1
ATOM 1908 C C . LEU A 1 234 ? -37.386 -10.723 22.927 1.00 68.81 234 LEU A C 1
ATOM 1910 O O . LEU A 1 234 ? -37.472 -10.370 21.751 1.00 68.81 234 LEU A O 1
ATOM 1914 N N . PRO A 1 235 ? -38.396 -10.610 23.802 1.00 75.38 235 PRO A N 1
ATOM 1915 C CA . PRO A 1 235 ? -39.574 -9.782 23.558 1.00 75.38 235 PRO A CA 1
ATOM 1916 C C . PRO A 1 235 ? -39.189 -8.351 23.136 1.00 75.38 235 PRO A C 1
ATOM 1918 O O . PRO A 1 235 ? -38.144 -7.843 23.559 1.00 75.38 235 PRO A O 1
ATOM 1921 N N . ASP A 1 236 ? -40.001 -7.713 22.289 1.00 73.62 236 ASP A N 1
ATOM 1922 C CA . ASP A 1 236 ? -39.659 -6.431 21.651 1.00 73.62 236 ASP A CA 1
ATOM 1923 C C . ASP A 1 236 ? -39.434 -5.285 22.657 1.00 73.62 236 ASP A C 1
ATOM 1925 O O . ASP A 1 236 ? -38.513 -4.486 22.484 1.00 73.62 236 ASP A O 1
ATOM 1929 N N . ASP A 1 237 ? -40.160 -5.278 23.777 1.00 76.75 237 ASP A N 1
ATOM 1930 C CA . ASP A 1 237 ? -39.976 -4.350 24.902 1.00 76.75 237 ASP A CA 1
ATOM 1931 C C . ASP A 1 237 ? -38.580 -4.475 25.541 1.00 76.75 237 ASP A C 1
ATOM 1933 O O . ASP A 1 237 ? -37.916 -3.481 25.852 1.00 76.75 237 ASP A O 1
ATOM 1937 N N . GLN A 1 238 ? -38.070 -5.703 25.682 1.00 79.19 238 GLN A N 1
ATOM 1938 C CA . GLN A 1 238 ? -36.723 -5.929 26.212 1.00 79.19 238 GLN A CA 1
ATOM 1939 C C . GLN A 1 238 ? -35.621 -5.661 25.185 1.00 79.19 238 GLN A C 1
ATOM 1941 O O . GLN A 1 238 ? -34.496 -5.323 25.577 1.00 79.19 238 GLN A O 1
ATOM 1946 N N . LYS A 1 239 ? -35.917 -5.800 23.885 1.00 81.50 239 LYS A N 1
ATOM 1947 C CA . LYS A 1 239 ? -35.005 -5.398 22.802 1.00 81.50 239 LYS A CA 1
ATOM 1948 C C . LYS A 1 239 ? -34.804 -3.882 22.813 1.00 81.50 239 LYS A C 1
ATOM 1950 O O . LYS A 1 239 ? -33.657 -3.433 22.759 1.00 81.50 239 LYS A O 1
ATOM 1955 N N . GLU A 1 240 ? -35.881 -3.111 22.952 1.00 85.44 240 GLU A N 1
ATOM 1956 C CA . GLU A 1 240 ? -35.819 -1.647 23.001 1.00 85.44 240 GLU A CA 1
ATOM 1957 C C . GLU A 1 240 ? -35.069 -1.145 24.240 1.00 85.44 240 GLU A C 1
ATOM 1959 O O . GLU A 1 240 ? -34.114 -0.372 24.108 1.00 85.44 240 GLU A O 1
ATOM 1964 N N . PHE A 1 241 ? -35.404 -1.674 25.422 1.00 87.75 241 PHE A N 1
ATOM 1965 C CA . PHE A 1 241 ? -34.697 -1.337 26.660 1.00 87.75 241 PHE A CA 1
ATOM 1966 C C . PHE A 1 241 ? -33.197 -1.652 26.565 1.00 87.75 241 PHE A C 1
ATOM 1968 O O . PHE A 1 241 ? -32.347 -0.841 26.936 1.00 87.75 241 PHE A O 1
ATOM 1975 N N . ARG A 1 242 ? -32.834 -2.818 26.010 1.00 86.56 242 ARG A N 1
ATOM 1976 C CA . ARG A 1 242 ? -31.427 -3.154 25.748 1.00 86.56 242 ARG A CA 1
ATOM 1977 C C . ARG A 1 242 ? -30.784 -2.121 24.823 1.00 86.56 242 ARG A C 1
ATOM 1979 O O . ARG A 1 242 ? -29.710 -1.624 25.144 1.00 86.56 242 ARG A O 1
ATOM 1986 N N . ALA A 1 243 ? -31.410 -1.797 23.695 1.00 87.06 243 ALA A N 1
ATOM 1987 C CA . ALA A 1 243 ? -30.859 -0.833 22.746 1.00 87.06 243 ALA A CA 1
ATOM 1988 C C . ALA A 1 243 ? -30.649 0.551 23.381 1.00 87.06 243 ALA A C 1
ATOM 1990 O O . ALA A 1 243 ? -29.666 1.229 23.083 1.00 87.06 243 ALA A O 1
ATOM 1991 N N . GLU A 1 244 ? -31.540 0.981 24.273 1.00 90.81 244 GLU A N 1
ATOM 1992 C CA . GLU A 1 244 ? -31.388 2.227 25.028 1.00 90.81 244 GLU A CA 1
ATOM 1993 C C . GLU A 1 244 ? -30.187 2.192 25.984 1.00 90.81 244 GLU A C 1
ATOM 1995 O O . GLU A 1 244 ? -29.374 3.118 25.985 1.00 90.81 244 GLU A O 1
ATOM 2000 N N . VAL A 1 245 ? -30.003 1.089 26.713 1.00 92.25 245 VAL A N 1
ATOM 2001 C CA . VAL A 1 245 ? -28.848 0.893 27.605 1.00 92.25 245 VAL A CA 1
ATOM 2002 C C . VAL A 1 245 ? -27.520 0.968 26.840 1.00 92.25 245 VAL A C 1
ATOM 2004 O O . VAL A 1 245 ? -26.587 1.627 27.302 1.00 92.25 245 VAL A O 1
ATOM 2007 N N . TYR A 1 246 ? -27.429 0.346 25.660 1.00 91.25 246 TYR A N 1
ATOM 2008 C CA . TYR A 1 246 ? -26.223 0.418 24.820 1.00 91.25 246 TYR A CA 1
ATOM 2009 C C . TYR A 1 246 ? -26.010 1.823 24.251 1.00 91.25 246 TYR A C 1
ATOM 2011 O O . TYR A 1 246 ? -24.897 2.343 24.303 1.00 91.25 246 TYR A O 1
ATOM 2019 N N . ARG A 1 247 ? -27.075 2.486 23.777 1.00 92.88 247 ARG A N 1
ATOM 2020 C CA . ARG A 1 247 ? -27.005 3.887 23.324 1.00 92.88 247 ARG A CA 1
ATOM 2021 C C . ARG A 1 247 ? -26.506 4.816 24.429 1.00 92.88 247 ARG A C 1
ATOM 2023 O O . ARG A 1 247 ? -25.731 5.730 24.152 1.00 92.88 247 ARG A O 1
ATOM 2030 N N . TYR A 1 248 ? -26.931 4.590 25.669 1.00 94.25 248 TYR A N 1
ATOM 2031 C CA . TYR A 1 248 ? -26.450 5.356 26.810 1.00 94.25 248 TYR A CA 1
ATOM 2032 C 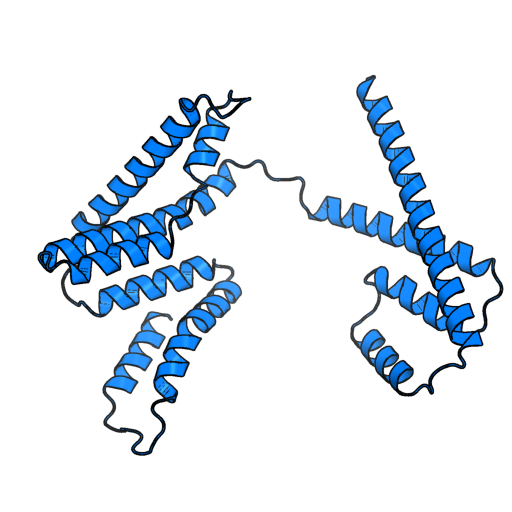C . TYR A 1 248 ? -24.974 5.064 27.116 1.00 94.25 248 TYR A C 1
ATOM 2034 O O . TYR A 1 248 ? -24.208 6.008 27.289 1.00 94.25 248 TYR A O 1
ATOM 2042 N N . ALA A 1 249 ? -24.547 3.796 27.108 1.00 91.88 249 ALA A N 1
ATOM 2043 C CA . ALA A 1 249 ? -23.143 3.426 27.317 1.00 91.88 249 ALA A CA 1
ATOM 2044 C C . ALA A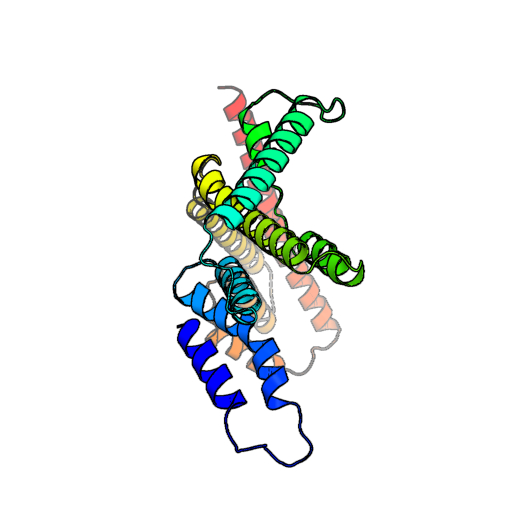 1 249 ? -22.207 4.071 26.276 1.00 91.88 249 ALA A C 1
ATOM 2046 O O . ALA A 1 249 ? -21.247 4.743 26.651 1.00 91.88 249 ALA A O 1
ATOM 2047 N N . PHE A 1 250 ? -22.549 3.983 24.986 1.00 90.88 250 PHE A N 1
ATOM 2048 C CA . PHE A 1 250 ? -21.779 4.619 23.907 1.00 90.88 250 PHE A CA 1
ATOM 2049 C C . PHE A 1 250 ? -21.765 6.147 24.002 1.00 90.88 250 PHE A C 1
ATOM 2051 O O . PHE A 1 250 ? -20.794 6.797 23.615 1.00 90.88 250 PHE A O 1
ATOM 2058 N N . ARG A 1 251 ? -22.825 6.751 24.553 1.00 95.12 251 ARG A N 1
ATOM 2059 C CA . ARG A 1 251 ? -22.821 8.186 24.851 1.00 95.12 251 ARG A CA 1
ATOM 2060 C C . ARG A 1 251 ? -21.752 8.524 25.889 1.00 95.12 251 ARG A C 1
ATOM 2062 O O . ARG A 1 251 ? -21.026 9.485 25.679 1.00 95.12 251 ARG A O 1
ATOM 2069 N N . GLN A 1 252 ? -21.613 7.722 26.947 1.00 95.31 252 GLN A N 1
ATOM 2070 C CA . GLN A 1 252 ? -20.591 7.946 27.977 1.00 95.31 252 GLN A CA 1
ATOM 2071 C C . GLN A 1 252 ? -19.165 7.792 27.433 1.00 95.31 252 GLN A C 1
ATOM 2073 O O . GLN A 1 252 ? -18.295 8.586 27.787 1.00 95.31 252 GLN A O 1
ATOM 2078 N N . GLU A 1 253 ? -18.930 6.823 26.544 1.00 90.56 253 GLU A N 1
ATOM 2079 C CA . GLU A 1 253 ? -17.653 6.683 25.826 1.00 90.56 253 GLU A CA 1
ATOM 2080 C C . GLU A 1 253 ? -17.333 7.946 25.012 1.00 90.56 253 GLU A C 1
ATOM 2082 O O . GLU A 1 253 ? -16.261 8.539 25.148 1.00 90.56 253 GLU A O 1
ATOM 2087 N N . ARG A 1 254 ? -18.299 8.416 24.214 1.00 90.75 254 ARG A N 1
ATOM 2088 C CA . ARG A 1 254 ? -18.138 9.622 23.394 1.00 90.75 254 ARG A CA 1
ATOM 2089 C C . ARG A 1 254 ? -17.931 10.881 24.236 1.00 90.75 254 ARG A C 1
ATOM 2091 O O . ARG A 1 254 ? -17.104 11.718 23.880 1.00 90.75 254 ARG A O 1
ATOM 2098 N N . ASP A 1 255 ? -18.656 11.021 25.341 1.00 93.69 255 ASP A N 1
ATOM 2099 C CA . ASP A 1 255 ? -18.530 12.166 26.247 1.00 93.69 255 ASP A CA 1
ATOM 2100 C C . ASP A 1 255 ? -17.139 12.198 26.903 1.00 93.69 255 ASP A C 1
ATOM 2102 O O . ASP A 1 255 ? -16.573 13.274 27.105 1.00 93.69 255 ASP A O 1
ATOM 2106 N N . TYR A 1 256 ? -16.551 11.032 27.194 1.00 92.25 256 TYR A N 1
ATOM 2107 C CA . TYR A 1 256 ? -15.171 10.929 27.672 1.00 92.25 256 TYR A CA 1
ATOM 2108 C C . TYR A 1 256 ? -14.155 11.368 26.611 1.00 92.25 256 TYR A C 1
ATOM 2110 O O . TYR A 1 256 ? -13.304 12.213 26.894 1.00 92.25 256 TYR A O 1
ATOM 2118 N N . LEU A 1 257 ? -14.285 10.869 25.377 1.00 87.69 257 LEU A N 1
ATOM 2119 C CA . LEU A 1 257 ? -13.433 11.297 24.261 1.00 87.69 257 LEU A CA 1
ATOM 2120 C C . LEU A 1 257 ? -13.550 12.805 24.001 1.00 87.69 257 LEU A C 1
ATOM 2122 O O . LEU A 1 257 ? -12.548 13.470 23.749 1.00 87.69 257 LEU A O 1
ATOM 2126 N N . GLY A 1 258 ? -14.757 13.363 24.131 1.00 89.12 258 GLY A N 1
ATOM 2127 C CA . GLY A 1 258 ? -14.992 14.803 24.028 1.00 89.12 258 GLY A CA 1
ATOM 2128 C C . GLY A 1 258 ? -14.213 15.616 25.069 1.00 89.12 258 GLY A C 1
ATOM 2129 O O . GLY A 1 258 ? -13.647 16.656 24.730 1.00 89.12 258 GLY A O 1
ATOM 2130 N N . LYS A 1 259 ? -14.123 15.127 26.315 1.00 89.94 259 LYS A N 1
ATOM 2131 C CA . LYS A 1 259 ? -13.338 15.773 27.384 1.00 89.94 259 LYS A CA 1
ATOM 2132 C C . LYS A 1 259 ? -11.841 15.766 27.078 1.00 89.94 259 LYS A C 1
ATOM 2134 O O . LYS A 1 259 ? -11.201 16.802 27.243 1.00 89.94 259 LYS A O 1
ATOM 2139 N N . ILE A 1 260 ? -11.305 14.642 26.599 1.00 87.12 260 ILE A N 1
ATOM 2140 C CA . ILE A 1 260 ? -9.887 14.532 26.214 1.00 87.12 260 ILE A CA 1
ATOM 2141 C C . ILE A 1 260 ? -9.573 15.460 25.040 1.00 87.12 260 ILE A C 1
ATOM 2143 O O . ILE A 1 260 ? -8.653 16.268 25.130 1.00 87.12 260 ILE A O 1
ATOM 2147 N N . ALA A 1 261 ? -10.390 15.435 23.984 1.00 82.50 261 ALA A N 1
ATOM 2148 C CA . ALA A 1 261 ? -10.187 16.287 22.813 1.00 82.50 261 ALA A CA 1
ATOM 2149 C C . ALA A 1 261 ? -10.198 17.787 23.166 1.00 82.50 261 ALA A C 1
ATOM 2151 O O . ALA A 1 261 ? -9.486 18.593 22.561 1.00 82.50 261 ALA A O 1
ATOM 2152 N N . GLN A 1 262 ? -11.001 18.188 24.157 1.00 82.44 262 GLN A N 1
ATOM 2153 C CA . GLN A 1 262 ? -11.006 19.560 24.656 1.00 82.44 262 GLN A CA 1
ATOM 2154 C C . GLN A 1 262 ? -9.745 19.888 25.470 1.00 82.44 262 GLN A C 1
ATOM 2156 O O . GLN A 1 262 ? -9.199 20.980 25.308 1.00 82.44 262 GLN A O 1
ATOM 2161 N N . GLN A 1 263 ? -9.265 18.965 26.308 1.00 81.19 263 GLN A N 1
ATOM 2162 C CA . GLN A 1 263 ? -8.022 19.129 27.072 1.00 81.19 263 GLN A CA 1
ATOM 2163 C C . GLN A 1 263 ? -6.797 19.250 26.159 1.00 81.19 263 GLN A C 1
ATOM 2165 O O . GLN A 1 263 ? -5.995 20.165 26.345 1.00 81.19 263 GLN A O 1
ATOM 2170 N N . GLU A 1 264 ? -6.693 18.409 25.130 1.00 75.31 264 GLU A N 1
ATOM 2171 C CA . GLU A 1 264 ? -5.613 18.478 24.139 1.00 75.31 264 GLU A CA 1
ATOM 2172 C C . GLU A 1 264 ? -5.633 19.794 23.361 1.00 75.31 264 GLU A C 1
ATOM 2174 O O . GLU A 1 264 ? -4.598 20.438 23.224 1.00 75.31 264 GLU A O 1
ATOM 2179 N N . ARG A 1 265 ? -6.812 20.267 22.928 1.00 70.06 265 ARG A N 1
ATOM 2180 C CA . ARG A 1 265 ? -6.948 21.580 22.265 1.00 70.06 265 ARG A CA 1
ATOM 2181 C C . ARG A 1 265 ? -6.531 22.753 23.151 1.00 70.06 265 ARG A C 1
ATOM 2183 O O . ARG A 1 265 ? -6.087 23.779 22.640 1.00 70.06 265 ARG A O 1
ATOM 2190 N N . ILE A 1 266 ? -6.737 22.652 24.463 1.00 62.44 266 ILE A N 1
ATOM 2191 C CA . ILE A 1 266 ? -6.317 23.684 25.419 1.00 62.44 266 ILE A CA 1
ATOM 2192 C C . ILE A 1 266 ? -4.802 23.610 25.628 1.00 62.44 266 ILE A C 1
ATOM 2194 O O . ILE A 1 266 ? -4.135 24.642 25.578 1.00 62.44 266 ILE A O 1
ATOM 2198 N N . SER A 1 267 ? -4.252 22.404 25.788 1.00 61.69 267 SER A N 1
ATOM 2199 C CA . SER A 1 267 ? -2.810 22.181 25.916 1.00 61.69 267 SER A CA 1
ATOM 2200 C C . SER A 1 267 ? -2.050 22.645 24.672 1.00 61.69 267 SER A C 1
ATOM 2202 O O . SER A 1 267 ? -1.078 23.379 24.817 1.00 61.69 267 SER A O 1
ATOM 2204 N N . SER A 1 268 ? -2.543 22.327 23.470 1.00 63.56 268 SER A N 1
ATOM 2205 C CA . SER A 1 268 ? -1.934 22.732 22.198 1.00 63.56 268 SER A CA 1
ATOM 2206 C C . SER A 1 268 ? -1.957 24.248 21.990 1.00 63.56 268 SER A C 1
ATOM 2208 O O . SER A 1 268 ? -1.050 24.814 21.383 1.00 63.56 268 SER A O 1
ATOM 2210 N N . ARG A 1 269 ? -3.004 24.925 22.484 1.00 55.88 269 ARG A N 1
ATOM 2211 C CA . ARG A 1 269 ? -3.078 26.391 22.480 1.00 55.88 269 ARG A CA 1
ATOM 2212 C C . ARG A 1 269 ? -2.048 26.989 23.431 1.00 55.88 269 ARG A C 1
ATOM 2214 O O . ARG A 1 269 ? -1.358 27.908 23.024 1.00 55.88 269 ARG A O 1
ATOM 2221 N N . LEU A 1 270 ? -1.913 26.461 24.648 1.00 53.19 270 LEU A N 1
ATOM 2222 C CA . LEU A 1 270 ? -0.948 26.948 25.644 1.00 53.19 270 LEU A CA 1
ATOM 2223 C C . LEU A 1 270 ? 0.513 26.719 25.223 1.00 53.19 270 LEU A C 1
ATOM 2225 O O . LEU A 1 270 ? 1.340 27.598 25.438 1.00 53.19 270 LEU A O 1
ATOM 2229 N N . SER A 1 271 ? 0.824 25.597 24.569 1.00 54.00 271 SER A N 1
ATOM 2230 C CA . SER A 1 271 ? 2.163 25.319 24.026 1.00 54.00 271 SER A CA 1
ATOM 2231 C C . SER A 1 271 ? 2.528 26.160 22.798 1.00 54.00 271 SER A C 1
ATOM 2233 O O . SER A 1 271 ? 3.685 26.178 22.415 1.00 54.00 271 SER A O 1
ATOM 2235 N N . GLY A 1 272 ? 1.561 26.833 22.165 1.00 49.22 272 GLY A N 1
ATOM 2236 C CA . GLY A 1 272 ? 1.821 27.810 21.101 1.00 49.22 272 GLY A CA 1
ATOM 2237 C C . GLY A 1 272 ? 2.071 29.237 21.607 1.00 49.22 272 GLY A C 1
ATOM 2238 O O . GLY A 1 272 ? 2.326 30.120 20.793 1.00 49.22 272 GLY A O 1
ATOM 2239 N N . PHE A 1 273 ? 1.959 29.475 22.920 1.00 46.00 273 PHE A N 1
ATOM 2240 C CA . PHE A 1 273 ? 2.220 30.770 23.569 1.00 46.00 273 PHE A CA 1
ATOM 2241 C C . PHE A 1 273 ? 3.546 30.810 24.355 1.00 46.00 273 PHE A C 1
ATOM 2243 O O . PHE A 1 273 ? 3.866 31.856 24.921 1.00 46.00 273 PHE A O 1
ATOM 2250 N N . ILE A 1 274 ? 4.302 29.707 24.389 1.00 39.12 274 ILE A N 1
ATOM 2251 C CA . ILE A 1 274 ? 5.677 29.618 24.915 1.00 39.12 274 ILE A CA 1
ATOM 2252 C C . ILE A 1 274 ? 6.606 29.369 23.730 1.00 39.12 274 ILE A C 1
ATOM 2254 O O . ILE A 1 274 ? 7.674 30.015 23.682 1.00 39.12 274 ILE A O 1
#

Foldseek 3Di:
DLVVLVVVLVVVVVDPPPVPDDPPPPNVVCVVCVLVVQLVVCVVVVHHSVLSSLVSVLCVVVVVVPPDPVPPVLLVLLVVVLVVQLVVQLVCVVPPPPDPPDDDSLVSNLRSLQDADDDVLLVVLVVVVVVPPPPVVSVSSNSSVSSNNSCSVPVSVVVCVVSPDDPDPVVVVVVVVLVLLVVLLVQLLVVLVVDDDDPVLNVVSNVVSVVSSVPDDPVNVVVVVVVVVPDDDDDPVVVVVSVVSVVSSVVSSVVSVVVVVVVVVVVVVVVVVD

Organism: NCBI:txid47770

Secondary structure (DSSP, 8-state):
-HHHHHHHHHHHHH-S----SS--HHHHHHHHHHHHHHHHHHHHTTS-HHHHHHHHHHHHHHHTSTTSTT-HHHHHHHHHHHHHHHHHHHHHHHH-TT-TT---HHHHHHHHHT----HHHHHHHHHGGGGT--HHHHHHHHHHHHHHHHHHHHHHHHHHHHHS---S-HHHHHHHHHHHHHHHHHHHHHHHHTS---HHHHHHHHHHHHHTTT---HHHHHHHHHHHHTSPPPPHHHHHHHHHHHHHHHHHHHHHHHHHHHHHHHHHHHTT--

Radius of gyration: 29.99 Å; chains: 1; bounding box: 64×70×76 Å

InterPro domains:
  IPR018422 Cation/H+ exchanger, CPA1 family [PTHR10110] (82-262)

Sequence (274 aa):
MATLLVFLRQESFRSKYHLSAGVAMPVEVIFFLTPLIIYFLAEEIHVSGIIAVVAAGLIHNVEFERSRLTNAFIFYNGIILYLANLLIRYFYYRFSPSIKGKTSNKEALIFSLGGIHGAVTFALAYTLYDLRINVADFHLILVSEITLILLSMIVPTIVFHMILDKDIPDFDQRKEVDRVRVAMIEYAMDQMKKIYLPKKIRKQLKFDLRAQMNQTSMVDFAREIKYTIKQKELPDDQKEFRAEVYRYAFRQERDYLGKIAQQERISSRLSGFI

pLDDT: mean 76.46, std 13.89, range [39.12, 95.31]